Protein AF-0000000080569299 (afdb_homodimer)

Solvent-accessible surface area (backbone atoms only — not comparable to full-atom values): 12654 Å² total; per-residue (Å²): 134,66,71,67,46,55,56,34,51,54,50,48,47,40,38,49,41,47,32,29,5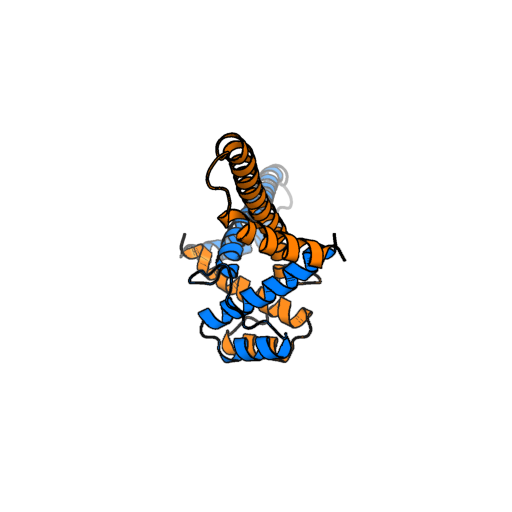2,66,66,68,34,60,66,25,28,51,36,36,33,64,73,65,64,39,66,84,65,81,69,89,65,80,45,88,73,20,48,54,50,57,54,48,41,55,52,46,53,52,51,51,52,52,50,46,48,48,42,44,45,49,49,47,46,49,51,51,51,48,58,57,45,59,70,69,59,74,79,92,67,75,76,63,61,62,66,56,50,59,56,50,56,56,54,56,60,65,73,102,128,67,71,65,46,56,59,36,53,54,51,47,47,40,37,50,41,49,33,29,50,66,67,66,34,58,66,24,30,52,35,35,33,64,73,65,63,40,68,84,67,81,69,90,65,81,46,89,72,19,48,54,50,58,54,49,39,55,51,45,53,52,52,52,51,53,49,46,48,47,43,45,45,49,49,46,47,50,50,51,52,49,58,57,46,59,71,69,63,74,79,92,71,75,76,64,62,62,68,55,50,59,56,51,56,57,54,57,61,64,71,104

Nearest PDB structures (foldseek):
  6s9r-assembly1_B-2  TM=8.472E-01  e=1.744E-03  Drosophila melanogaster
  1uuj-assembly2_D  TM=6.397E-01  e=1.916E-01  Mus musculus
  6s9r-assembly1_B-2  TM=8.478E-01  e=1.586E-03  Drosophila melanogaster
  8hib-assembly1_B-2  TM=8.772E-01  e=4.580E-03  Homo sapiens
  6s9r-assembly1_A-2  TM=8.585E-01  e=4.915E-03  Drosophila melanogaster

pLDDT: mean 73.76, std 23.88, range [31.02, 98.81]

Secondary structure (DSSP, 8-state):
--HHHHHHHHHHHHHHHHHHHHTT-HHHHHHHHHHHT---SPPSS--TT-HHHHHHHHHHHHHHHHHHHHHHHHHHHHHHHHHHHHHH--SS-GGGHHHHHHHHHHHHHHT-/--HHHHHHHHHHHHHHHHHHHHTT-HHHHHHHHHHHT---SPPSS--TT-HHHHHHHHHHHHHHHHHHHHHHHHHHHHHHHHHHHHHH--S--GGGHHHHHHHHHHHHHHH-

Sequence (224 aa):
MSQTNWEADKMLDVYIHDYLVKRDLKASAQAFQAEGKVSSDPVAIDAPGGFLFEWWSVFWDIFIARTNEKHSEVAASYIEALIVHDEGASAGKESSEFHARQYRDRLAVSRRMSQTNWEADKMLDVYIHDYLVKRDLKASAQAFQAEGKVSSDPVAIDAPGGFLFEWWSVFWDIFIARTNEKHSEVAASYIEALIVHDEGASAGKESSEFHARQYRDRLAVSRR

Foldseek 3Di:
DPPVVVVVVLLVLQQVLVLCVLVVVVVVSVVSCVVVVHDPDDRPDDDNNTPVVVVVVVVVVVVVVVVVVVVCVVVVVVVVVVVVVVVPPPPPPPPPVVVVVVVVVVVVVVVD/DPPVVVVVVLLVLQQVLVLCVLVVVVVVSVVSCVVVVHDPDDDPDDDNNTPVVVVVVVVVVVVVVVVVVVVCVVVVVVVVVVVVVVVPPPDPPPPPVVVVVVVVVVVVVVVD

InterPro domains:
  IPR006594 LIS1 homology motif [PF08513] (10-36)
  IPR006594 LIS1 homology motif [PS50896] (8-40)
  IPR006594 LIS1 homology motif [SM00667] (8-40)

Organism: Ricinus communis (NCBI:txid3988)

Structure (mmCIF, N/CA/C/O backbone):
data_AF-0000000080569299-model_v1
#
loop_
_entity.id
_entity.type
_entity.pdbx_description
1 polymer 'Uncharacterized protein'
#
loop_
_atom_site.group_PDB
_atom_site.id
_atom_site.type_symbol
_atom_site.label_atom_id
_atom_site.label_alt_id
_atom_site.label_comp_id
_atom_site.label_asym_id
_atom_site.label_entity_id
_atom_site.label_seq_id
_atom_site.pdbx_PDB_ins_code
_atom_site.Cartn_x
_atom_site.Cartn_y
_atom_site.Cartn_z
_atom_site.occupancy
_atom_site.B_iso_or_equiv
_atom_site.auth_seq_id
_atom_site.auth_comp_id
_atom_site.auth_asym_id
_atom_site.auth_atom_id
_atom_site.pdbx_PDB_model_num
ATOM 1 N N . MET A 1 1 ? 19.453 7.887 3.137 1 34.91 1 MET A N 1
ATOM 2 C CA . MET A 1 1 ? 18.203 7.613 2.416 1 34.91 1 MET A CA 1
ATOM 3 C C . MET A 1 1 ? 17.766 6.168 2.621 1 34.91 1 MET A C 1
ATOM 5 O O . MET A 1 1 ? 16.594 5.84 2.42 1 34.91 1 MET A O 1
ATOM 9 N N . SER A 1 2 ? 18.797 5.121 2.354 1 47.31 2 SER A N 1
ATOM 10 C CA . SER A 1 2 ? 18.875 3.82 1.701 1 47.31 2 SER A CA 1
ATOM 11 C C . SER A 1 2 ? 18.359 2.709 2.605 1 47.31 2 SER A C 1
ATOM 13 O O . SER A 1 2 ? 17.75 1.753 2.131 1 47.31 2 SER A O 1
ATOM 15 N N . GLN A 1 3 ? 18.797 2.82 3.854 1 54.88 3 GLN A N 1
ATOM 16 C CA . GLN A 1 3 ? 18.672 1.65 4.715 1 54.88 3 GLN A CA 1
ATOM 17 C C . GLN A 1 3 ? 17.203 1.366 5.027 1 54.88 3 GLN A C 1
ATOM 19 O O . GLN A 1 3 ? 16.766 0.213 5.004 1 54.88 3 GLN A O 1
ATOM 24 N N . THR A 1 4 ? 16.484 2.441 5.238 1 63.41 4 THR A N 1
ATOM 25 C CA . THR A 1 4 ? 15.094 2.346 5.668 1 63.41 4 THR A CA 1
ATOM 26 C C . THR A 1 4 ? 14.219 1.809 4.539 1 63.41 4 THR A C 1
ATOM 28 O O . THR A 1 4 ? 13.234 1.106 4.789 1 63.41 4 THR A O 1
ATOM 31 N N . ASN A 1 5 ? 14.891 1.737 3.41 1 78.81 5 ASN A N 1
ATOM 32 C CA . ASN A 1 5 ? 14.039 1.374 2.281 1 78.81 5 ASN A CA 1
ATOM 33 C C . ASN A 1 5 ? 13.992 -0.138 2.082 1 78.81 5 ASN A C 1
ATOM 35 O O . ASN A 1 5 ? 12.977 -0.674 1.632 1 78.81 5 ASN A O 1
ATOM 39 N N . TRP A 1 6 ? 15.078 -0.796 2.592 1 86.38 6 TRP A N 1
ATOM 40 C CA . TRP A 1 6 ? 15.078 -2.242 2.402 1 86.38 6 TRP A CA 1
ATOM 41 C C . TRP A 1 6 ? 14.109 -2.916 3.373 1 86.38 6 TRP A C 1
ATOM 43 O O . TRP A 1 6 ? 13.445 -3.893 3.02 1 86.38 6 TRP A O 1
ATOM 53 N N . GLU A 1 7 ? 14.086 -2.461 4.547 1 89.19 7 GLU A N 1
ATOM 54 C CA . GLU A 1 7 ? 13.125 -2.998 5.512 1 89.19 7 GLU A CA 1
ATOM 55 C C . GLU A 1 7 ? 11.695 -2.697 5.094 1 89.19 7 GLU A C 1
ATOM 57 O O . GLU A 1 7 ? 10.805 -3.537 5.262 1 89.19 7 GLU A O 1
ATOM 62 N N . ALA A 1 8 ? 11.578 -1.609 4.551 1 92.06 8 ALA A N 1
ATOM 63 C CA . ALA A 1 8 ? 10.258 -1.211 4.055 1 92.06 8 ALA A CA 1
ATOM 64 C C . ALA A 1 8 ? 9.789 -2.137 2.936 1 92.06 8 ALA A C 1
ATOM 66 O O . ALA A 1 8 ? 8.625 -2.529 2.896 1 92.06 8 ALA A O 1
ATOM 67 N N . ASP A 1 9 ? 10.68 -2.494 2.049 1 93.81 9 ASP A N 1
ATOM 68 C CA . ASP A 1 9 ? 10.375 -3.393 0.938 1 93.81 9 ASP A CA 1
ATOM 69 C C . ASP A 1 9 ? 9.945 -4.766 1.445 1 93.81 9 ASP A C 1
ATOM 71 O O . ASP A 1 9 ? 8.945 -5.32 0.977 1 93.81 9 ASP A O 1
ATOM 75 N N . LYS A 1 10 ? 10.648 -5.25 2.422 1 93.88 10 LYS A N 1
ATOM 76 C CA . LYS A 1 10 ? 10.336 -6.551 3.004 1 93.88 10 LYS A CA 1
ATOM 77 C C . LYS A 1 10 ? 8.977 -6.527 3.703 1 93.88 10 LYS A C 1
ATOM 79 O O . LYS A 1 10 ? 8.172 -7.449 3.545 1 93.88 10 LYS A O 1
ATOM 84 N N . MET A 1 11 ? 8.812 -5.527 4.43 1 94.56 11 MET A N 1
ATOM 85 C CA . MET A 1 11 ? 7.555 -5.434 5.172 1 94.56 11 MET A CA 1
ATOM 86 C C . MET A 1 11 ? 6.383 -5.195 4.23 1 94.56 11 MET A C 1
ATOM 88 O O . MET A 1 11 ? 5.273 -5.672 4.48 1 94.56 11 MET A O 1
ATOM 92 N N . LEU A 1 12 ? 6.621 -4.457 3.15 1 96.25 12 LEU A N 1
ATOM 93 C CA . LEU A 1 12 ? 5.562 -4.297 2.158 1 96.25 12 LEU A CA 1
ATOM 94 C C . LEU A 1 12 ? 5.152 -5.648 1.58 1 96.25 12 LEU A C 1
ATOM 96 O O . LEU A 1 12 ? 3.963 -5.941 1.459 1 96.25 12 LEU A O 1
ATOM 100 N N . ASP A 1 13 ? 6.145 -6.453 1.297 1 97.69 13 ASP A N 1
ATOM 101 C CA . ASP A 1 13 ? 5.859 -7.781 0.753 1 97.69 13 ASP A CA 1
ATOM 102 C C . ASP A 1 13 ? 5.004 -8.594 1.718 1 97.69 13 ASP A C 1
ATOM 104 O O . ASP A 1 13 ? 4.051 -9.258 1.303 1 97.69 13 ASP A O 1
ATOM 108 N N . VAL A 1 14 ? 5.363 -8.555 2.943 1 97.12 14 VAL A N 1
ATOM 109 C CA . VAL A 1 14 ? 4.66 -9.312 3.969 1 97.12 14 VAL A CA 1
ATOM 110 C C . VAL A 1 14 ? 3.211 -8.844 4.062 1 97.12 14 VAL A C 1
ATOM 112 O O . VAL A 1 14 ? 2.289 -9.656 4.141 1 97.12 14 VAL A O 1
ATOM 115 N N . TYR A 1 15 ? 2.994 -7.586 3.992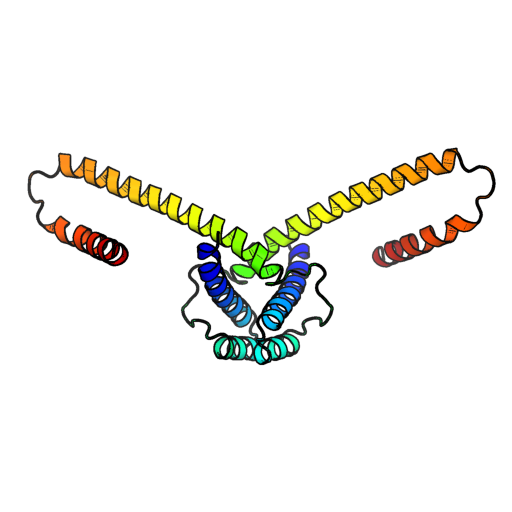 1 97.31 15 TYR A N 1
ATOM 116 C CA . TYR A 1 15 ? 1.647 -7.051 4.148 1 97.31 15 TYR A CA 1
ATOM 117 C C . TYR A 1 15 ? 0.854 -7.188 2.854 1 97.31 15 TYR A C 1
ATOM 119 O O . TYR A 1 15 ? -0.373 -7.305 2.879 1 97.31 15 TYR A O 1
ATOM 127 N N . ILE A 1 16 ? 1.497 -7.191 1.671 1 98.06 16 ILE A N 1
ATOM 128 C CA . ILE A 1 16 ? 0.809 -7.535 0.43 1 98.06 16 ILE A CA 1
ATOM 129 C C . ILE A 1 16 ? 0.321 -8.977 0.492 1 98.06 16 ILE A C 1
ATOM 131 O O . ILE A 1 16 ? -0.828 -9.266 0.148 1 98.06 16 ILE A O 1
ATOM 135 N N . HIS A 1 17 ? 1.223 -9.836 0.929 1 98.31 17 HIS A N 1
ATOM 136 C CA . HIS A 1 17 ? 0.825 -11.234 1.064 1 98.31 17 HIS A CA 1
ATOM 137 C C . HIS A 1 17 ? -0.38 -11.375 1.988 1 98.31 17 HIS A C 1
ATOM 139 O O . HIS A 1 17 ? -1.331 -12.094 1.668 1 98.31 17 HIS A O 1
ATOM 145 N N . ASP A 1 18 ? -0.354 -10.773 3.104 1 97.94 18 ASP A N 1
ATOM 146 C CA . ASP A 1 18 ? -1.475 -10.773 4.039 1 97.94 18 ASP A CA 1
ATOM 147 C C . ASP A 1 18 ? -2.75 -10.273 3.367 1 97.94 18 ASP A C 1
ATOM 149 O O . ASP A 1 18 ? -3.832 -10.82 3.586 1 97.94 18 ASP A O 1
ATOM 153 N N . TYR A 1 19 ? -2.65 -9.188 2.6 1 97.5 19 TYR A N 1
ATOM 154 C CA . TYR A 1 19 ? -3.75 -8.594 1.841 1 97.5 19 TYR A CA 1
ATOM 155 C C . TYR A 1 19 ? -4.352 -9.609 0.876 1 97.5 19 TYR A C 1
ATOM 157 O O . TYR A 1 19 ? -5.574 -9.742 0.782 1 97.5 19 TYR A O 1
ATOM 165 N N . LEU A 1 20 ? -3.537 -10.352 0.223 1 97.94 20 LEU A N 1
ATOM 166 C CA . LEU A 1 20 ? -3.986 -11.367 -0.721 1 97.94 20 LEU A CA 1
ATOM 167 C C . LEU A 1 20 ? -4.703 -12.5 0.003 1 97.94 20 LEU A C 1
ATOM 169 O O . LEU A 1 20 ? -5.766 -12.945 -0.429 1 97.94 20 LEU A O 1
ATOM 173 N N . VAL A 1 21 ? -4.105 -12.938 1.068 1 97.5 21 VAL A N 1
ATOM 174 C CA . VAL A 1 21 ? -4.668 -14.039 1.846 1 97.5 21 VAL A CA 1
ATOM 175 C C . VAL A 1 21 ? -6.039 -13.641 2.389 1 97.5 21 VAL A C 1
ATOM 177 O O . VAL A 1 21 ? -6.992 -14.414 2.307 1 97.5 21 VAL A O 1
ATOM 180 N N . LYS A 1 22 ? -6.102 -12.484 2.877 1 97 22 LYS A N 1
ATOM 181 C CA . LYS A 1 22 ? -7.344 -12.023 3.496 1 97 22 LYS A CA 1
ATOM 182 C C . LYS A 1 22 ? -8.438 -11.828 2.453 1 97 22 LYS A C 1
ATOM 184 O O . LYS A 1 22 ? -9.625 -11.898 2.775 1 97 22 LYS A O 1
ATOM 189 N N . ARG A 1 23 ? -8.141 -11.641 1.262 1 96.75 23 ARG A N 1
ATOM 190 C CA . ARG A 1 23 ? -9.094 -11.508 0.166 1 96.75 23 ARG A CA 1
ATOM 191 C C . ARG A 1 23 ? -9.352 -12.859 -0.504 1 96.75 23 ARG A C 1
ATOM 193 O O . ARG A 1 23 ? -10.055 -12.93 -1.512 1 96.75 23 ARG A O 1
ATOM 200 N N . ASP A 1 24 ? -8.812 -13.844 0.016 1 97.69 24 ASP A N 1
ATOM 201 C CA . ASP A 1 24 ? -9 -15.219 -0.439 1 97.69 24 ASP A CA 1
ATOM 202 C C . ASP A 1 24 ? -8.469 -15.398 -1.859 1 97.69 24 ASP A C 1
ATOM 204 O O . ASP A 1 24 ? -9.062 -16.141 -2.658 1 97.69 24 ASP A O 1
ATOM 208 N N . LEU A 1 25 ? -7.461 -14.664 -2.221 1 97.94 25 LEU A N 1
ATOM 209 C CA . LEU A 1 25 ? -6.75 -14.852 -3.48 1 97.94 25 LEU A CA 1
ATOM 210 C C . LEU A 1 25 ? -5.613 -15.852 -3.318 1 97.94 25 LEU A C 1
ATOM 212 O O . LEU A 1 25 ? -4.441 -15.477 -3.354 1 97.94 25 LEU A O 1
ATOM 216 N N . LYS A 1 26 ? -5.957 -17.078 -3.283 1 98.06 26 LYS A N 1
ATOM 217 C CA . LYS A 1 26 ? -5.062 -18.156 -2.855 1 98.06 26 LYS A CA 1
ATOM 218 C C . LYS A 1 26 ? -3.939 -18.375 -3.863 1 98.06 26 LYS A C 1
ATOM 220 O O . LYS A 1 26 ? -2.773 -18.5 -3.482 1 98.06 26 LYS A O 1
ATOM 225 N N . ALA A 1 27 ? -4.234 -18.391 -5.109 1 98.5 27 ALA A N 1
ATOM 226 C CA . ALA A 1 27 ? -3.221 -18.609 -6.137 1 98.5 27 ALA A CA 1
ATOM 227 C C . ALA A 1 27 ? -2.225 -17.453 -6.184 1 98.5 27 ALA A C 1
ATOM 229 O O . ALA A 1 27 ? -1.019 -17.672 -6.328 1 98.5 27 ALA A O 1
ATOM 230 N N . SER A 1 28 ? -2.74 -16.297 -6.09 1 98.81 28 SER A N 1
ATOM 231 C CA . SER A 1 28 ? -1.896 -15.109 -6.07 1 98.81 28 SER A CA 1
ATOM 232 C C . SER A 1 28 ? -0.963 -15.117 -4.863 1 98.81 28 SER A C 1
ATOM 234 O O . SER A 1 28 ? 0.228 -14.82 -4.992 1 98.81 28 SER A O 1
ATOM 236 N N . ALA A 1 29 ? -1.526 -15.422 -3.678 1 98.5 29 ALA A N 1
ATOM 237 C CA . ALA A 1 29 ? -0.74 -15.445 -2.447 1 98.5 29 ALA A CA 1
ATOM 238 C C . ALA A 1 29 ? 0.384 -16.469 -2.535 1 98.5 29 ALA A C 1
ATOM 240 O O . ALA A 1 29 ? 1.518 -16.203 -2.135 1 98.5 29 ALA A O 1
ATOM 241 N N . GLN A 1 30 ? 0.05 -17.578 -3.074 1 98.38 30 GLN A N 1
ATOM 242 C CA . GLN A 1 30 ? 1.027 -18.656 -3.182 1 98.38 30 GLN A CA 1
ATOM 243 C C . GLN A 1 30 ? 2.133 -18.297 -4.172 1 98.38 30 GLN A C 1
ATOM 245 O O . GLN A 1 30 ? 3.316 -18.516 -3.889 1 98.38 30 GLN A O 1
ATOM 250 N N . ALA A 1 31 ? 1.758 -17.797 -5.305 1 98.69 31 ALA A N 1
ATOM 251 C CA . ALA A 1 31 ? 2.75 -17.391 -6.301 1 98.69 31 ALA A CA 1
ATOM 252 C C . ALA A 1 31 ? 3.68 -16.328 -5.746 1 98.69 31 ALA A C 1
ATOM 254 O O . ALA A 1 31 ? 4.895 -16.375 -5.949 1 98.69 31 ALA A O 1
ATOM 255 N N . PHE A 1 32 ? 3.09 -15.391 -5.059 1 98.62 32 PHE A N 1
ATOM 256 C CA . PHE A 1 32 ? 3.855 -14.273 -4.512 1 98.62 32 PHE A CA 1
ATOM 257 C C . PHE A 1 32 ? 4.809 -14.75 -3.426 1 98.62 32 PHE A C 1
ATOM 259 O O . PHE A 1 32 ? 5.945 -14.289 -3.338 1 98.62 32 PHE A O 1
ATOM 266 N N . GLN A 1 33 ? 4.316 -15.594 -2.596 1 98 33 GLN A N 1
ATOM 267 C CA . GLN A 1 33 ? 5.164 -16.156 -1.549 1 98 33 GLN A CA 1
ATOM 268 C C . GLN A 1 33 ? 6.363 -16.891 -2.143 1 98 33 GLN A C 1
ATOM 270 O O . GLN A 1 33 ? 7.488 -16.734 -1.666 1 98 33 GLN A O 1
ATOM 275 N N . ALA A 1 34 ? 6.113 -17.641 -3.115 1 97.94 34 ALA A N 1
ATOM 276 C CA . ALA A 1 34 ? 7.141 -18.453 -3.74 1 97.94 34 ALA A CA 1
ATOM 277 C C . ALA A 1 34 ? 8.141 -17.609 -4.516 1 97.94 34 ALA A C 1
ATOM 279 O O . ALA A 1 34 ? 9.352 -17.75 -4.344 1 97.94 34 ALA A O 1
ATOM 280 N N . GLU A 1 35 ? 7.676 -16.703 -5.301 1 97.94 35 GLU A N 1
ATOM 281 C CA . GLU A 1 35 ? 8.523 -15.906 -6.176 1 97.94 35 GLU A CA 1
ATOM 282 C C . GLU A 1 35 ? 9.258 -14.82 -5.391 1 97.94 35 GLU A C 1
ATOM 284 O O . GLU A 1 35 ? 10.406 -14.5 -5.688 1 97.94 35 GLU A O 1
ATOM 289 N N . GLY A 1 36 ? 8.57 -14.258 -4.484 1 97.19 36 GLY A N 1
ATOM 290 C CA . GLY A 1 36 ? 9.109 -13.156 -3.713 1 97.19 36 GLY A CA 1
ATOM 291 C C . GLY A 1 36 ? 9.867 -13.602 -2.475 1 97.19 36 GLY A C 1
ATOM 292 O O . GLY A 1 36 ? 10.477 -12.789 -1.782 1 97.19 36 GLY A O 1
ATOM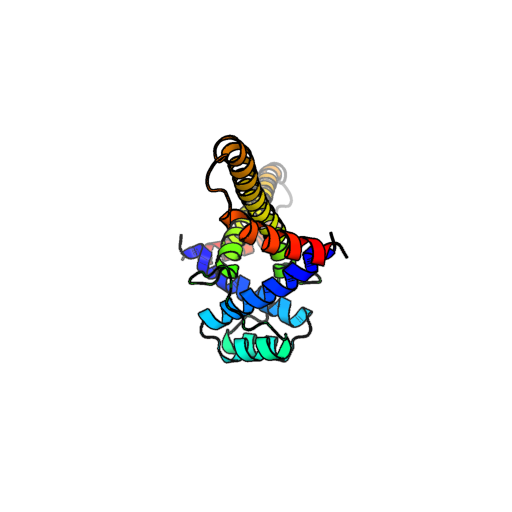 293 N N . LYS A 1 37 ? 9.773 -14.859 -2.193 1 97 37 LYS A N 1
ATOM 294 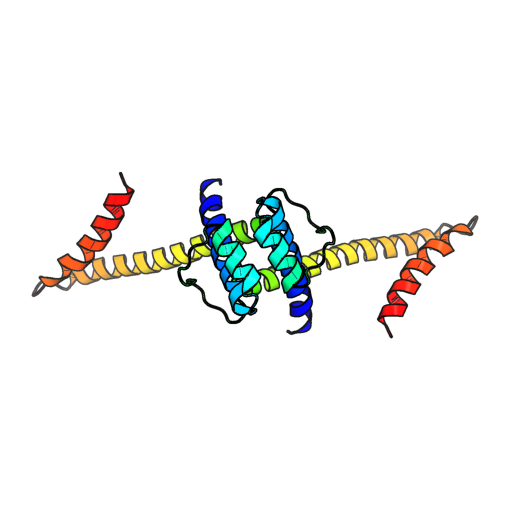C CA . LYS A 1 37 ? 10.352 -15.398 -0.969 1 97 37 LYS A CA 1
ATOM 295 C C . LYS A 1 37 ? 9.852 -14.648 0.26 1 97 37 LYS A C 1
ATOM 297 O O . LYS A 1 37 ? 10.641 -14.242 1.113 1 97 37 LYS A O 1
ATOM 302 N N . VAL A 1 38 ? 8.586 -14.43 0.226 1 97.56 38 VAL A N 1
ATOM 303 C CA . VAL A 1 38 ? 7.961 -13.641 1.277 1 97.56 38 VAL A CA 1
ATOM 304 C C . VAL A 1 38 ? 7.859 -14.469 2.559 1 97.56 38 VAL A C 1
ATOM 306 O O . VAL A 1 38 ? 7.469 -15.633 2.52 1 97.56 38 VAL A O 1
ATOM 309 N N . SER A 1 39 ? 8.234 -13.82 3.596 1 93.06 39 SER A N 1
ATOM 310 C CA . SER A 1 39 ? 8.172 -14.508 4.883 1 93.06 39 SER A CA 1
ATOM 311 C C . SER A 1 39 ? 6.754 -14.969 5.191 1 93.06 39 SER A C 1
ATOM 313 O O . SER A 1 39 ? 5.785 -14.258 4.906 1 93.06 39 SER A O 1
ATOM 315 N N . SER A 1 40 ? 6.656 -16.094 5.75 1 87.25 40 SER A N 1
ATOM 316 C CA . SER A 1 40 ? 5.371 -16.672 6.141 1 87.25 40 SER A CA 1
ATOM 317 C C . SER A 1 40 ? 5.004 -16.281 7.57 1 87.25 40 SER A C 1
ATOM 319 O O . SER A 1 40 ? 3.986 -16.734 8.094 1 87.25 40 SER A O 1
ATOM 321 N N . ASP A 1 41 ? 5.789 -15.523 8.109 1 85.62 41 ASP A N 1
ATOM 322 C CA . ASP A 1 41 ? 5.508 -15.102 9.477 1 85.62 41 ASP A CA 1
ATOM 323 C C . ASP A 1 41 ? 4.242 -14.25 9.539 1 85.62 41 ASP A C 1
ATOM 325 O O . ASP A 1 41 ? 3.949 -13.492 8.609 1 85.62 41 ASP A O 1
ATOM 329 N N . PRO A 1 42 ? 3.592 -14.414 10.727 1 89.62 42 PRO A N 1
ATOM 330 C CA . PRO A 1 42 ? 2.393 -13.586 10.875 1 89.62 42 PRO A CA 1
ATOM 331 C C . PRO A 1 42 ? 2.711 -12.086 10.914 1 89.62 42 PRO A C 1
ATOM 333 O O . PRO A 1 42 ? 3.77 -11.695 11.406 1 89.62 42 PRO A O 1
ATOM 336 N N . VAL A 1 43 ? 1.77 -11.328 10.352 1 92.25 43 VAL A N 1
ATOM 337 C CA . VAL A 1 43 ? 1.94 -9.875 10.375 1 92.25 43 VAL A CA 1
ATOM 338 C C . VAL A 1 43 ? 1.818 -9.359 11.805 1 92.25 43 VAL A C 1
ATOM 340 O O . VAL A 1 43 ? 1.039 -9.898 12.602 1 92.25 43 VAL A O 1
ATOM 343 N N . ALA A 1 44 ? 2.568 -8.336 12.102 1 88.25 44 ALA A N 1
ATOM 344 C CA . ALA A 1 44 ? 2.559 -7.746 13.438 1 88.25 44 ALA A CA 1
ATOM 345 C C . ALA A 1 44 ? 1.291 -6.93 13.672 1 88.25 44 ALA A C 1
ATOM 347 O O . ALA A 1 44 ? 0.793 -6.848 14.797 1 88.25 44 ALA A O 1
ATOM 348 N N . ILE A 1 45 ? 0.906 -6.348 12.719 1 88.19 45 ILE A N 1
ATOM 349 C CA . ILE A 1 45 ? -0.331 -5.574 12.766 1 88.19 45 ILE A CA 1
ATOM 350 C C . ILE A 1 45 ? -1.394 -6.246 11.898 1 88.19 45 ILE A C 1
ATOM 352 O O . ILE A 1 45 ? -1.318 -6.211 10.672 1 88.19 45 ILE A O 1
ATOM 356 N N . ASP A 1 46 ? -2.258 -6.809 12.68 1 91.38 46 ASP A N 1
ATOM 357 C CA . ASP A 1 46 ? -3.303 -7.574 12.016 1 91.38 46 ASP A CA 1
ATOM 358 C C . ASP A 1 46 ? -4.621 -6.805 11.984 1 91.38 46 ASP A C 1
ATOM 360 O O . ASP A 1 46 ? -5.207 -6.531 13.039 1 91.38 46 ASP A O 1
ATOM 364 N N . ALA A 1 47 ? -5.094 -6.469 10.758 1 90.5 47 ALA A N 1
ATOM 365 C CA . ALA A 1 47 ? -6.367 -5.785 10.539 1 90.5 47 ALA A CA 1
ATOM 366 C C . ALA A 1 47 ? -7.266 -6.578 9.594 1 90.5 47 ALA A C 1
ATOM 368 O O . ALA A 1 47 ? -6.777 -7.324 8.742 1 90.5 47 ALA A O 1
ATOM 369 N N . PRO A 1 48 ? -8.555 -6.492 9.688 1 92.19 48 PRO A N 1
ATOM 370 C CA . PRO A 1 48 ? -9.508 -7.312 8.93 1 92.19 48 PRO A CA 1
ATOM 371 C C . PRO A 1 48 ? -9.273 -7.23 7.422 1 92.19 48 PRO A C 1
ATOM 373 O O . PRO A 1 48 ? -9.297 -8.258 6.734 1 92.19 48 PRO A O 1
ATOM 376 N N . GLY A 1 49 ? -9.07 -6.109 6.852 1 92.69 49 GLY A N 1
ATOM 377 C CA . GLY A 1 49 ? -8.828 -5.949 5.426 1 92.69 49 GLY A CA 1
ATOM 378 C C . GLY A 1 49 ? -7.352 -5.902 5.078 1 92.69 49 GLY A C 1
ATOM 379 O O . GLY A 1 49 ? -6.992 -5.746 3.908 1 92.69 49 GLY A O 1
ATOM 380 N N . GLY A 1 50 ? -6.578 -6.074 6.176 1 95.62 50 GLY A N 1
ATOM 381 C CA . GLY A 1 50 ? -5.148 -5.926 5.969 1 95.62 50 GLY A CA 1
ATOM 382 C C . GLY A 1 50 ? -4.645 -4.527 6.266 1 95.62 50 GLY A C 1
ATOM 383 O O . GLY A 1 50 ? -5.27 -3.539 5.871 1 95.62 50 GLY A O 1
ATOM 384 N N . PHE A 1 51 ? -3.609 -4.441 6.996 1 95.31 51 PHE A N 1
ATOM 385 C CA . PHE A 1 51 ? -3.049 -3.166 7.434 1 95.31 51 PHE A CA 1
ATOM 386 C C . PHE A 1 51 ? -2.646 -2.312 6.234 1 95.31 51 PHE A C 1
ATOM 388 O O . PHE A 1 51 ? -2.836 -1.095 6.242 1 95.31 51 PHE A O 1
ATOM 395 N N . LEU A 1 52 ? -2.117 -2.957 5.242 1 96.19 52 LEU A N 1
ATOM 396 C CA . LEU A 1 52 ? -1.756 -2.238 4.027 1 96.19 52 LEU A CA 1
ATOM 397 C C . LEU A 1 52 ? -2.963 -1.506 3.449 1 96.19 52 LEU A C 1
ATOM 399 O O . LEU A 1 52 ? -2.861 -0.336 3.07 1 96.19 52 LEU A O 1
ATOM 403 N N . PHE A 1 53 ? -4.117 -2.18 3.363 1 95.81 53 PHE A N 1
ATOM 404 C CA . PHE A 1 53 ? -5.324 -1.58 2.805 1 95.81 53 PHE A CA 1
ATOM 405 C C . PHE A 1 53 ? -5.785 -0.401 3.652 1 95.81 53 PHE A C 1
ATOM 407 O O . PHE A 1 53 ? -6.215 0.625 3.119 1 95.81 53 PHE A O 1
ATOM 414 N N . GLU A 1 54 ? -5.711 -0.566 4.887 1 91.12 54 GLU A N 1
ATOM 415 C CA . GLU A 1 54 ? -6.184 0.481 5.785 1 91.12 54 GLU A CA 1
ATOM 416 C C . GLU A 1 54 ? -5.367 1.762 5.617 1 91.12 54 GLU A C 1
ATOM 418 O O . GLU A 1 54 ? -5.93 2.857 5.562 1 91.12 54 GLU A O 1
ATOM 423 N N . TRP A 1 55 ? -4.117 1.618 5.586 1 91.69 55 TRP A N 1
ATOM 424 C CA . TRP A 1 55 ? -3.258 2.781 5.395 1 91.69 55 TRP A CA 1
ATOM 425 C C . TRP A 1 55 ? -3.449 3.379 4.004 1 91.69 55 TRP A C 1
ATOM 427 O O . TRP A 1 55 ? -3.504 4.602 3.85 1 91.69 55 TRP A O 1
ATOM 437 N N . TRP A 1 56 ? -3.453 2.512 2.953 1 94.31 56 TRP A N 1
ATOM 438 C CA . TRP A 1 56 ? -3.639 2.92 1.564 1 94.31 56 TRP A CA 1
ATOM 439 C C . TRP A 1 56 ? -4.93 3.717 1.4 1 94.31 56 TRP A C 1
ATOM 441 O O . TRP A 1 56 ? -4.957 4.727 0.692 1 94.31 56 TRP A O 1
ATOM 451 N N . SER A 1 57 ? -6.004 3.303 2.055 1 92.81 57 SER A N 1
ATOM 452 C CA . SER A 1 57 ? -7.305 3.947 1.901 1 92.81 57 SER A CA 1
ATOM 453 C C . SER A 1 57 ? -7.281 5.371 2.443 1 92.81 57 SER A C 1
ATOM 455 O O . SER A 1 57 ? -7.879 6.273 1.855 1 92.81 57 SER A O 1
ATOM 457 N N . VAL A 1 58 ? -6.594 5.539 3.559 1 89.19 58 VAL A N 1
ATOM 458 C CA . VAL A 1 58 ? -6.453 6.871 4.145 1 89.19 58 VAL A CA 1
ATOM 459 C C . VAL A 1 58 ? -5.648 7.766 3.203 1 89.19 58 VAL A C 1
ATOM 461 O O . VAL A 1 58 ? -6.062 8.891 2.9 1 89.19 58 VAL A O 1
ATOM 464 N N . PHE A 1 59 ? -4.473 7.211 2.752 1 89.5 59 PHE A N 1
ATOM 465 C CA . PHE A 1 59 ? -3.652 7.93 1.785 1 89.5 59 PHE A CA 1
ATOM 466 C C . PHE A 1 59 ? -4.461 8.281 0.542 1 89.5 59 PHE A C 1
ATOM 468 O O . PHE A 1 59 ? -4.375 9.398 0.037 1 89.5 59 PHE A O 1
ATOM 475 N N . TRP A 1 60 ? -5.141 7.363 -0.038 1 91.19 60 TRP A N 1
ATOM 476 C CA . TRP A 1 60 ? -5.848 7.543 -1.301 1 91.19 60 TRP A CA 1
ATOM 477 C C . TRP A 1 60 ? -6.91 8.633 -1.181 1 91.19 60 TRP A C 1
ATOM 479 O O . TRP A 1 60 ? -7.078 9.445 -2.094 1 91.19 60 TRP A O 1
ATOM 489 N N . ASP A 1 61 ? -7.648 8.656 -0.055 1 88.88 61 ASP A N 1
ATOM 490 C CA . ASP A 1 61 ? -8.648 9.695 0.189 1 88.88 61 ASP A CA 1
ATOM 491 C C . ASP A 1 61 ? -8.016 11.086 0.167 1 88.88 61 ASP A C 1
ATOM 493 O O . ASP A 1 61 ? -8.562 12.016 -0.427 1 88.88 61 ASP A O 1
ATOM 497 N N . ILE A 1 62 ? -6.91 11.164 0.852 1 85.88 62 ILE A N 1
ATOM 498 C CA . ILE A 1 62 ? -6.203 12.438 0.901 1 85.88 62 ILE A CA 1
ATOM 499 C C . ILE A 1 62 ? -5.688 12.797 -0.491 1 85.88 62 ILE A C 1
ATOM 501 O O . ILE A 1 62 ? -5.805 13.945 -0.929 1 85.88 62 ILE A O 1
ATOM 505 N N . PHE A 1 63 ? -5.168 11.891 -1.17 1 86.75 63 PHE A N 1
ATOM 506 C CA . PHE A 1 63 ? -4.613 12.078 -2.506 1 86.75 63 PHE A CA 1
ATOM 507 C C . PHE A 1 63 ? -5.684 12.578 -3.469 1 86.75 63 PHE A C 1
ATOM 509 O O . PHE A 1 63 ? -5.465 13.547 -4.199 1 86.75 63 PHE A O 1
ATOM 516 N N . ILE A 1 64 ? -6.918 11.953 -3.531 1 86.88 64 ILE A N 1
ATOM 517 C CA . ILE A 1 64 ? -8.008 12.336 -4.422 1 86.88 64 ILE A CA 1
ATOM 518 C C . ILE A 1 64 ? -8.531 13.719 -4.043 1 86.88 64 ILE A C 1
ATOM 520 O O . ILE A 1 64 ? -8.859 14.523 -4.914 1 86.88 64 ILE A O 1
ATOM 524 N N . ALA A 1 65 ? -8.695 13.984 -2.746 1 85.88 65 ALA A N 1
ATOM 525 C CA . ALA A 1 65 ? -9.164 15.289 -2.279 1 85.88 65 ALA A CA 1
ATOM 526 C C . ALA A 1 65 ? -8.234 16.406 -2.754 1 85.88 65 ALA A C 1
ATOM 528 O O . ALA A 1 65 ? -8.695 17.453 -3.213 1 85.88 65 ALA A O 1
ATOM 529 N N . ARG A 1 66 ? -6.926 16.156 -2.641 1 84.19 66 ARG A N 1
ATOM 530 C CA . ARG A 1 66 ? -5.941 17.156 -3.029 1 84.19 66 ARG A CA 1
ATOM 531 C C . ARG A 1 66 ? -5.934 17.359 -4.543 1 84.19 66 ARG A C 1
ATOM 533 O O . ARG A 1 66 ? -5.758 18.484 -5.02 1 84.19 66 ARG A O 1
ATOM 540 N N . THR A 1 67 ? -6.113 16.359 -5.262 1 82.94 67 THR A N 1
ATOM 541 C CA . THR A 1 67 ? -6.145 16.453 -6.719 1 82.94 67 THR A CA 1
ATOM 542 C C . THR A 1 67 ? -7.414 17.141 -7.195 1 82.94 67 THR A C 1
ATOM 544 O O . THR A 1 67 ? -7.379 17.922 -8.156 1 82.94 67 THR A O 1
ATOM 547 N N . ASN A 1 68 ? -8.445 16.844 -6.578 1 80.31 68 ASN A N 1
ATOM 548 C CA . ASN A 1 68 ? -9.719 17.484 -6.926 1 80.31 68 ASN A CA 1
ATOM 549 C C . ASN A 1 68 ? -9.742 18.953 -6.527 1 80.31 68 ASN A C 1
ATOM 551 O O . ASN A 1 68 ? -10.289 19.781 -7.246 1 80.31 68 ASN A O 1
ATOM 555 N N . GLU A 1 69 ? -9.203 19.172 -5.402 1 77.06 69 GLU A N 1
ATOM 556 C CA . GLU A 1 69 ? -9.117 20.578 -4.98 1 77.06 69 GLU A CA 1
ATOM 557 C C . GLU A 1 69 ? -8.266 21.391 -5.949 1 77.06 69 GLU A C 1
ATOM 559 O O . GLU A 1 69 ? -8.633 22.516 -6.309 1 77.06 69 GLU A O 1
ATOM 564 N N . LYS A 1 70 ? -7.215 20.75 -6.27 1 75 70 LYS A N 1
ATOM 565 C CA . LYS A 1 70 ? -6.367 21.391 -7.262 1 75 70 LYS A CA 1
ATOM 566 C C . LYS A 1 70 ?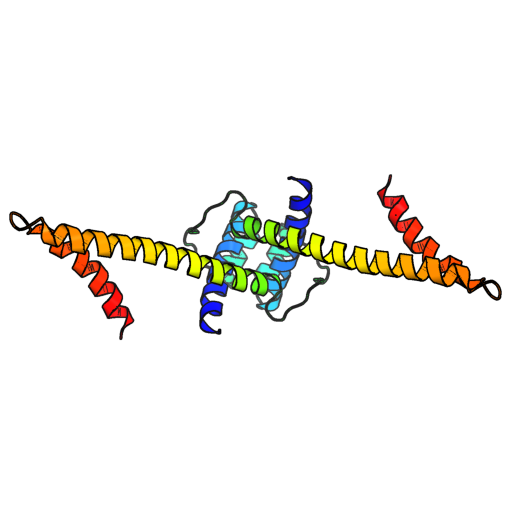 -7.094 21.547 -8.594 1 75 70 LYS A C 1
ATOM 568 O O . LYS A 1 70 ? -6.98 22.578 -9.258 1 75 70 LYS A O 1
ATOM 573 N N . HIS A 1 71 ? -7.742 20.438 -8.945 1 69 71 HIS A N 1
ATOM 574 C CA . HIS A 1 71 ? -8.547 20.531 -10.156 1 69 71 HIS A CA 1
ATOM 575 C C . HIS A 1 71 ? -9.648 21.578 -10 1 69 71 HIS A C 1
ATOM 577 O O . HIS A 1 71 ? -9.945 22.312 -10.945 1 69 71 HIS A O 1
ATOM 583 N N . SER A 1 72 ? -10.195 21.547 -8.852 1 66.69 72 SER A N 1
ATOM 584 C CA . SER A 1 72 ? -11.227 22.547 -8.578 1 66.69 72 SER A CA 1
ATOM 585 C C . SER A 1 72 ? -10.672 23.953 -8.68 1 66.69 72 SER A C 1
ATOM 587 O O . SER A 1 72 ? -11.32 24.859 -9.227 1 66.69 72 SER A O 1
ATOM 589 N N . GLU A 1 73 ? -9.516 23.969 -8.219 1 64.06 73 GLU A N 1
ATOM 590 C CA . GLU A 1 73 ? -8.883 25.281 -8.312 1 64.06 73 GLU A CA 1
ATOM 591 C C . GLU A 1 73 ? -8.562 25.641 -9.766 1 64.06 73 GLU A C 1
ATOM 593 O O . GLU A 1 73 ? -8.773 26.766 -10.195 1 64.06 73 GLU A O 1
ATOM 598 N N . VAL A 1 74 ? -8 24.641 -10.398 1 61.41 74 VAL A N 1
ATOM 599 C CA . VAL A 1 74 ? -7.711 24.828 -11.812 1 61.41 74 VAL A CA 1
ATOM 600 C C . VAL A 1 74 ? -9.008 25.047 -12.586 1 61.41 74 VAL A C 1
ATOM 602 O O . VAL A 1 74 ? -9.086 25.922 -13.445 1 61.41 74 VAL A O 1
ATOM 605 N N . ALA A 1 75 ? -9.977 24.141 -12.266 1 57.94 75 ALA A N 1
ATOM 606 C CA . ALA A 1 75 ? -11.305 24.312 -12.859 1 57.94 75 ALA A CA 1
ATOM 607 C C . ALA A 1 75 ? -11.898 25.656 -12.484 1 57.94 75 ALA A C 1
ATOM 609 O O . ALA A 1 75 ? -12.453 26.359 -13.336 1 57.94 75 ALA A O 1
ATOM 610 N N . ALA A 1 76 ? -11.68 25.938 -11.203 1 57.59 76 ALA A N 1
ATOM 611 C CA . ALA A 1 76 ? -12.188 27.219 -10.727 1 57.59 76 ALA A CA 1
ATOM 612 C C . ALA A 1 76 ? -11.477 28.375 -11.422 1 57.59 76 ALA A C 1
ATOM 614 O O . ALA A 1 76 ? -12.109 29.359 -11.812 1 57.59 76 ALA A O 1
ATOM 615 N N . SER A 1 77 ? -10.188 28.188 -11.594 1 60.31 77 SER A N 1
ATOM 616 C CA . SER A 1 77 ? -9.422 29.203 -12.297 1 60.31 77 SER A CA 1
ATOM 617 C C . SER A 1 77 ? -9.82 29.281 -13.766 1 60.31 77 SER A C 1
ATOM 619 O O . SER A 1 77 ? -9.867 30.375 -14.344 1 60.31 77 SER A O 1
ATOM 621 N N . TYR A 1 78 ? -10 28.156 -14.312 1 54.38 78 TYR A N 1
ATOM 622 C CA . TYR A 1 78 ? -10.461 28.062 -15.688 1 54.38 78 TYR A CA 1
ATOM 623 C C . TYR A 1 78 ? -11.828 28.719 -15.844 1 54.38 78 TYR A C 1
ATOM 625 O O . TYR A 1 78 ? -12.07 29.453 -16.797 1 54.38 78 TYR A O 1
ATOM 633 N N . ILE A 1 79 ? -12.703 28.469 -14.93 1 54.03 79 ILE A N 1
ATOM 634 C CA . ILE A 1 79 ? -14.031 29.078 -14.938 1 54.03 79 ILE A CA 1
ATOM 635 C C . ILE A 1 79 ? -13.891 30.594 -14.758 1 54.03 79 ILE A C 1
ATOM 637 O O . ILE A 1 79 ? -14.531 31.359 -15.469 1 54.03 79 ILE A O 1
ATOM 641 N N . GLU A 1 80 ? -13.055 31.031 -13.867 1 56.31 80 GLU A N 1
ATOM 642 C CA . GLU A 1 80 ? -12.797 32.469 -13.656 1 56.31 80 GLU A CA 1
ATOM 643 C C . GLU A 1 80 ? -12.219 33.094 -14.914 1 56.31 80 GLU A C 1
ATOM 645 O O . GLU A 1 80 ? -12.586 34.219 -15.266 1 56.31 80 GLU A O 1
ATOM 650 N N . ALA A 1 81 ? -11.352 32.5 -15.648 1 53.97 81 ALA A N 1
ATOM 651 C CA . ALA A 1 81 ? -10.758 32.969 -16.891 1 53.97 81 ALA A CA 1
ATOM 652 C C . ALA A 1 81 ? -11.812 33.062 -18 1 53.97 81 ALA A C 1
ATOM 654 O O . ALA A 1 81 ? -11.789 34 -18.797 1 53.97 81 ALA A O 1
ATOM 655 N N . LEU A 1 82 ? -12.766 32.219 -17.984 1 52.06 82 LEU A N 1
ATOM 656 C CA . LEU A 1 82 ? -13.867 32.188 -18.938 1 52.06 82 LEU A CA 1
ATOM 657 C C . LEU A 1 82 ? -14.828 33.344 -18.672 1 52.06 82 LEU A C 1
ATOM 659 O O . LEU A 1 82 ? -15.336 33.969 -19.625 1 52.06 82 LEU A O 1
ATOM 663 N N . ILE A 1 83 ? -15.031 33.625 -17.516 1 51.38 83 ILE A N 1
ATOM 664 C CA . ILE A 1 83 ? -15.922 34.719 -17.125 1 51.38 83 ILE A CA 1
ATOM 665 C C . ILE A 1 83 ? -15.289 36.062 -17.484 1 51.38 83 ILE A C 1
ATOM 667 O O . ILE A 1 83 ? -15.945 36.938 -18.031 1 51.38 83 ILE A O 1
ATOM 671 N N . VAL A 1 84 ? -14.008 36.188 -17.344 1 52.16 84 VAL A N 1
ATOM 672 C CA . VAL A 1 84 ? -13.289 37.438 -17.625 1 52.16 84 VAL A CA 1
ATOM 673 C C . VAL A 1 84 ? -13.141 37.625 -19.125 1 52.16 84 VAL A C 1
ATOM 675 O O . VAL A 1 84 ? -13.258 38.719 -19.641 1 52.16 84 VAL A O 1
ATOM 678 N N . HIS A 1 85 ? -12.898 36.531 -19.844 1 50.91 85 HIS A N 1
ATOM 679 C CA . HIS A 1 85 ? -12.75 36.594 -21.281 1 50.91 85 HIS A CA 1
ATOM 680 C C . HIS A 1 85 ? -14.078 36.875 -21.969 1 50.91 85 HIS A C 1
ATOM 682 O O . HIS A 1 85 ? -14.109 37.562 -23.016 1 50.91 85 HIS A O 1
ATOM 688 N N . ASP A 1 86 ? -15.141 36.344 -21.531 1 48.94 86 ASP A N 1
ATOM 689 C CA . ASP A 1 86 ? -16.453 36.625 -22.094 1 48.94 86 ASP A CA 1
ATOM 690 C C . ASP A 1 86 ? -16.766 38.125 -22 1 48.94 86 ASP A C 1
ATOM 692 O O . ASP A 1 86 ? -17.406 38.688 -22.891 1 48.94 86 ASP A O 1
ATOM 696 N N . GLU A 1 87 ? -16.141 38.812 -21.109 1 48.44 87 GLU A N 1
ATOM 697 C CA . GLU A 1 87 ? -16.359 40.25 -21.125 1 48.44 87 GLU A CA 1
ATOM 698 C C . GLU A 1 87 ? -15.648 40.906 -22.297 1 48.44 87 GLU A C 1
ATOM 700 O O . GLU A 1 87 ? -16.094 41.938 -22.797 1 48.44 87 GLU A O 1
ATOM 705 N N . GLY A 1 88 ? -14.43 40.469 -22.75 1 40.25 88 GLY A N 1
ATOM 706 C CA . GLY A 1 88 ? -13.727 41.125 -23.844 1 40.25 88 GLY A CA 1
ATOM 707 C C . GLY A 1 88 ? -14.195 40.688 -25.219 1 40.25 88 GLY A C 1
ATOM 708 O O . GLY A 1 88 ? -13.805 41.25 -26.234 1 40.25 88 GLY A O 1
ATOM 709 N N . ALA A 1 89 ? -14.406 39.375 -25.531 1 40.75 89 ALA A N 1
ATOM 710 C CA . ALA A 1 89 ? -14.617 38.875 -26.906 1 40.75 89 ALA A CA 1
ATOM 711 C C . ALA A 1 89 ? -16.031 39.219 -27.391 1 40.75 89 ALA A C 1
ATOM 713 O O . ALA A 1 89 ? -16.984 38.531 -27.016 1 40.75 89 ALA A O 1
ATOM 714 N N . SER A 1 90 ? -16.547 40.375 -27.5 1 36.91 90 SER A N 1
ATOM 715 C CA . SER A 1 90 ? -17.703 40.688 -28.359 1 36.91 90 SER A CA 1
ATOM 716 C C . SER A 1 90 ? -17.484 40.188 -29.781 1 36.91 90 SER A C 1
ATOM 718 O O . SER A 1 90 ? -18.453 39.875 -30.469 1 36.91 90 SER A O 1
ATOM 720 N N . ALA A 1 91 ? -16.328 40.5 -30.562 1 36.28 91 ALA A N 1
ATOM 721 C CA . ALA A 1 91 ? -16.438 40.25 -32 1 36.28 91 ALA A CA 1
ATOM 722 C C . ALA A 1 91 ? -16.562 38.781 -32.312 1 36.28 91 ALA A C 1
ATOM 724 O O . ALA A 1 91 ? -17.469 38.375 -33.031 1 36.28 91 ALA A O 1
ATOM 725 N N . GLY A 1 92 ? -15.508 37.875 -32.844 1 34.12 92 GLY A N 1
ATOM 726 C CA . GLY A 1 92 ? -15.461 36.625 -33.625 1 34.12 92 GLY A CA 1
ATOM 727 C C . GLY A 1 92 ? -15.75 35.406 -32.781 1 34.12 92 GLY A C 1
ATOM 728 O O . GLY A 1 92 ? -14.875 34.562 -32.594 1 34.12 92 GLY A O 1
ATOM 729 N N . LYS A 1 93 ? -16.672 35.188 -31.953 1 38.03 93 LYS A N 1
ATOM 730 C CA . LYS A 1 93 ? -16.922 34.344 -30.797 1 38.03 93 LYS A CA 1
ATOM 731 C C . LYS A 1 93 ? -17.391 32.969 -31.219 1 38.03 93 LYS A C 1
ATOM 733 O O . LYS A 1 93 ? -17.938 32.219 -30.406 1 38.03 93 LYS A O 1
ATOM 738 N N . GLU A 1 94 ? -17.312 32.562 -32.5 1 35 94 GLU A N 1
ATOM 739 C CA . GLU A 1 94 ? -18.031 31.359 -32.938 1 35 94 GLU A CA 1
ATOM 740 C C . GLU A 1 94 ? -17.562 30.125 -32.156 1 35 94 GLU A C 1
ATOM 742 O O . GLU A 1 94 ? -18.359 29.234 -31.844 1 35 94 GLU A O 1
ATOM 747 N N . SER A 1 95 ? -16.281 29.906 -32 1 34.69 95 SER A N 1
ATOM 748 C CA . SER A 1 95 ? -15.773 28.547 -31.906 1 34.69 95 SER A CA 1
ATOM 749 C C . SER A 1 95 ? -15.961 28 -30.5 1 34.69 95 SER A C 1
ATOM 751 O O . SER A 1 95 ? -15.531 26.875 -30.203 1 34.69 95 SER A O 1
ATOM 753 N N . SER A 1 96 ? -16.328 28.719 -29.484 1 37.88 96 SER A N 1
ATOM 754 C CA . SER A 1 96 ? -16.141 28.297 -28.109 1 37.88 96 SER A CA 1
ATOM 755 C C . SER A 1 96 ? -17.188 27.281 -27.688 1 37.88 96 SER A C 1
ATOM 757 O O . SER A 1 96 ? -17.234 26.875 -26.516 1 37.88 96 SER A O 1
ATOM 759 N N . GLU A 1 97 ? -18.203 27.156 -28.484 1 39.19 97 GLU A N 1
ATOM 760 C CA . GLU A 1 97 ? -19.297 26.312 -28.016 1 39.19 97 GLU A CA 1
ATOM 761 C C . GLU A 1 97 ? -18.844 24.875 -27.859 1 39.19 97 GLU A C 1
ATOM 763 O O . GLU A 1 97 ? -19.5 24.078 -27.188 1 39.19 97 GLU A O 1
ATOM 768 N N . PHE A 1 98 ? -17.859 24.438 -28.656 1 36.41 98 PHE A N 1
ATOM 769 C CA . PHE A 1 98 ? -17.625 23 -28.703 1 36.41 98 PHE A CA 1
ATOM 770 C C . PHE A 1 98 ? -17.094 22.5 -27.375 1 36.41 98 PHE A C 1
ATOM 772 O O . PHE A 1 98 ? -17.516 21.438 -26.891 1 36.41 98 PHE A O 1
ATOM 779 N N . HIS A 1 99 ? -16.156 23.266 -26.703 1 41.44 99 HIS A N 1
ATOM 780 C CA . HIS A 1 99 ? -15.516 22.641 -25.562 1 41.44 99 HIS A CA 1
ATOM 781 C C . HIS A 1 99 ? -16.469 22.594 -24.359 1 41.44 99 HIS A C 1
ATOM 783 O O . HIS A 1 99 ? -16.375 21.672 -23.531 1 41.44 99 HIS A O 1
ATOM 789 N N . ALA A 1 100 ? -17.422 23.516 -24.234 1 39.97 100 ALA A N 1
ATOM 790 C CA . ALA A 1 100 ? -18.328 23.516 -23.094 1 39.97 100 ALA A CA 1
ATOM 791 C C . ALA A 1 100 ? -19.281 22.328 -23.156 1 39.97 100 ALA A C 1
ATOM 793 O O . ALA A 1 100 ? -19.672 21.766 -22.125 1 39.97 100 ALA A O 1
ATOM 794 N N . ARG A 1 101 ? -19.75 21.875 -24.406 1 37.28 101 ARG A N 1
ATOM 795 C CA . ARG A 1 101 ? -20.703 20.781 -24.547 1 37.28 101 ARG A CA 1
ATOM 796 C C . ARG A 1 101 ? -20.094 19.484 -24.031 1 37.28 101 ARG A C 1
ATOM 798 O O . ARG A 1 101 ? -20.797 18.688 -23.391 1 37.28 101 ARG A O 1
ATOM 805 N N . GLN A 1 102 ? -18.828 19.234 -24.266 1 38.94 102 GLN A N 1
ATOM 806 C CA . GLN A 1 102 ? -18.25 17.969 -23.812 1 38.94 102 GLN A CA 1
ATOM 807 C C . GLN A 1 102 ? -18.219 17.891 -22.297 1 38.94 102 GLN A C 1
ATOM 809 O O . GLN A 1 102 ? -18.484 16.828 -21.719 1 38.94 102 GLN A O 1
ATOM 814 N N . TYR A 1 103 ? -17.906 18.984 -21.609 1 42.56 103 TYR A N 1
ATOM 815 C CA . TYR A 1 103 ? -17.891 18.938 -20.156 1 42.56 103 TYR A CA 1
ATOM 816 C C . TYR A 1 103 ? -19.312 18.859 -19.609 1 42.56 103 TYR A C 1
ATOM 818 O O . TYR A 1 103 ? -19.578 18.125 -18.656 1 42.56 103 TYR A O 1
ATOM 826 N N . ARG A 1 104 ? -20.281 19.609 -20.203 1 43.94 104 ARG A N 1
ATOM 827 C CA . ARG A 1 104 ? -21.672 19.516 -19.781 1 43.94 104 ARG A CA 1
ATOM 828 C C . ARG A 1 104 ? -22.219 18.109 -20.016 1 43.94 104 ARG A C 1
ATOM 830 O O . ARG A 1 104 ? -22.984 17.578 -19.203 1 43.94 104 ARG A O 1
ATOM 837 N N . ASP A 1 105 ? -21.969 17.484 -21.156 1 48.75 105 ASP A N 1
ATOM 838 C CA . ASP A 1 105 ? -22.469 16.141 -21.391 1 48.75 105 ASP A CA 1
ATOM 839 C C . ASP A 1 105 ? -21.891 15.148 -20.375 1 48.75 105 ASP A C 1
ATOM 841 O O . ASP A 1 105 ? -22.578 14.219 -19.953 1 48.75 105 ASP A O 1
ATOM 845 N N . ARG A 1 106 ? -20.672 15.352 -19.859 1 46.06 106 ARG A N 1
ATOM 846 C CA . ARG A 1 106 ? -20.156 14.445 -18.844 1 46.06 106 ARG A CA 1
ATOM 847 C C . ARG A 1 106 ? -20.828 14.688 -17.5 1 46.06 106 ARG A C 1
ATOM 849 O O . ARG A 1 106 ? -21.078 13.75 -16.75 1 46.06 106 ARG A O 1
ATOM 856 N N . LEU A 1 107 ? -21.094 15.93 -17.078 1 43.28 107 LEU A N 1
ATOM 857 C CA . LEU A 1 107 ? -21.812 16.172 -15.828 1 43.28 107 LEU A CA 1
ATOM 858 C C . LEU A 1 107 ? -23.266 15.711 -15.93 1 43.28 107 LEU A C 1
ATOM 860 O O . LEU A 1 107 ? -23.844 15.25 -14.945 1 43.28 107 LEU A O 1
ATOM 864 N N . ALA A 1 108 ? -23.906 15.945 -16.984 1 44.09 108 ALA A N 1
ATOM 865 C CA . ALA A 1 108 ? -25.297 15.516 -17.062 1 44.09 108 ALA A CA 1
ATOM 866 C C . ALA A 1 108 ? -25.422 14 -16.938 1 44.09 108 ALA A C 1
ATOM 868 O O . ALA A 1 108 ? -26.453 13.477 -16.516 1 44.09 108 ALA A O 1
ATOM 869 N N . VAL A 1 109 ? -24.422 13.281 -17.422 1 43.72 109 VAL A N 1
ATOM 870 C CA . VAL A 1 109 ? -24.609 11.836 -17.312 1 43.72 109 VAL A CA 1
ATOM 871 C C . VAL A 1 109 ? -24.516 11.422 -15.844 1 43.72 109 VAL A C 1
ATOM 873 O O . VAL A 1 109 ? -25.172 10.453 -15.43 1 43.72 109 VAL A O 1
ATOM 876 N N . SER A 1 110 ? -23.797 12.164 -15.055 1 42.84 110 SER A N 1
ATOM 877 C CA . SER A 1 110 ? -23.719 11.609 -13.711 1 42.84 110 SER A CA 1
ATOM 878 C C . SER A 1 110 ? -24.906 12.062 -12.859 1 42.84 110 SER A C 1
ATOM 880 O O . SER A 1 110 ? -25.125 11.539 -11.766 1 42.84 110 SER A O 1
ATOM 882 N N . ARG A 1 111 ? -25.562 13.133 -13.273 1 38.59 111 ARG A N 1
ATOM 883 C CA . ARG A 1 111 ? -26.672 13.562 -12.43 1 38.59 111 ARG A CA 1
ATOM 884 C C . ARG A 1 111 ? -27.922 12.719 -12.672 1 38.59 111 ARG A C 1
ATOM 886 O O . ARG A 1 111 ? -28.953 12.914 -12.016 1 38.59 111 ARG A O 1
ATOM 893 N N . ARG A 1 112 ? -27.906 11.742 -13.617 1 31.5 112 ARG A N 1
ATOM 894 C CA . ARG A 1 112 ? -29.094 10.898 -13.438 1 31.5 112 ARG A CA 1
ATOM 895 C C . ARG A 1 112 ? -28.828 9.812 -12.398 1 31.5 112 ARG A C 1
ATOM 897 O O . ARG A 1 112 ? -27.719 9.312 -12.273 1 31.5 112 ARG A O 1
ATOM 904 N N . MET B 1 1 ? -18.312 7.379 4.348 1 39.09 1 MET B N 1
ATOM 905 C CA . MET B 1 1 ? -17.062 6.715 4.695 1 39.09 1 MET B CA 1
ATOM 906 C C . MET B 1 1 ? -16.766 5.57 3.732 1 39.09 1 MET B C 1
ATOM 908 O O . MET B 1 1 ? -15.609 5.172 3.57 1 39.09 1 MET B O 1
ATOM 912 N N . SER B 1 2 ? -17.922 4.898 3.27 1 49.19 2 SER B N 1
ATOM 913 C CA . SER B 1 2 ? -18 3.59 2.633 1 49.19 2 SER B CA 1
ATOM 914 C C . SER B 1 2 ? -17.562 3.656 1.175 1 49.19 2 SER B C 1
ATOM 916 O O . SER B 1 2 ? -16.938 2.719 0.664 1 49.19 2 SER B O 1
ATOM 918 N N . GLN B 1 3 ? -17.984 4.766 0.542 1 55.91 3 GLN B N 1
ATOM 919 C CA . GLN B 1 3 ? -17.859 4.836 -0.91 1 55.91 3 GLN B CA 1
ATOM 920 C C . GLN B 1 3 ? -16.391 4.934 -1.331 1 55.91 3 GLN B C 1
ATOM 922 O O . GLN B 1 3 ? -15.977 4.281 -2.289 1 55.91 3 GLN B O 1
ATOM 927 N N . THR B 1 4 ? -15.664 5.656 -0.55 1 64.31 4 THR B N 1
ATOM 928 C CA . THR B 1 4 ? -14.273 5.945 -0.866 1 64.31 4 THR B CA 1
ATOM 929 C C . THR B 1 4 ? -13.406 4.695 -0.71 1 64.31 4 THR B C 1
ATOM 931 O O . THR B 1 4 ? -12.438 4.512 -1.443 1 64.31 4 THR B O 1
ATOM 934 N N . ASN B 1 5 ? -14.102 3.682 -0.193 1 78.81 5 ASN B N 1
ATOM 935 C CA . ASN B 1 5 ? -13.258 2.533 0.118 1 78.81 5 ASN B CA 1
ATOM 936 C C . ASN B 1 5 ? -13.203 1.548 -1.047 1 78.81 5 ASN B C 1
ATOM 938 O O . ASN B 1 5 ? -12.188 0.882 -1.252 1 78.81 5 ASN B O 1
ATOM 942 N N . TRP B 1 6 ? -14.281 1.601 -1.892 1 86.44 6 TRP B N 1
ATOM 943 C CA . TRP B 1 6 ? -14.273 0.66 -3.008 1 86.44 6 TRP B CA 1
ATOM 944 C C . TRP B 1 6 ? -13.305 1.115 -4.094 1 86.44 6 TRP B C 1
ATOM 946 O O . TRP B 1 6 ? -12.633 0.292 -4.719 1 86.44 6 TRP B O 1
ATOM 956 N N . GLU B 1 7 ? -13.273 2.332 -4.352 1 89.12 7 GLU B N 1
ATOM 957 C CA . GLU B 1 7 ? -12.32 2.859 -5.324 1 89.12 7 GLU B CA 1
ATOM 958 C C . GLU B 1 7 ? -10.883 2.676 -4.844 1 89.12 7 GLU B C 1
ATOM 960 O O . GLU B 1 7 ? -9.992 2.365 -5.637 1 89.12 7 GLU B O 1
ATOM 965 N N . ALA B 1 8 ? -10.758 2.797 -3.633 1 91.88 8 ALA B N 1
ATOM 966 C CA . ALA B 1 8 ? -9.445 2.607 -3.027 1 91.88 8 ALA B CA 1
ATOM 967 C C . ALA B 1 8 ? -8.969 1.168 -3.195 1 91.88 8 ALA B C 1
ATOM 969 O O . ALA B 1 8 ? -7.797 0.927 -3.504 1 91.88 8 ALA B O 1
ATOM 970 N N . ASP B 1 9 ? -9.844 0.215 -3.014 1 93.75 9 ASP B N 1
ATOM 971 C CA . ASP B 1 9 ? -9.531 -1.204 -3.164 1 93.75 9 ASP B CA 1
ATOM 972 C C . ASP B 1 9 ? -9.094 -1.521 -4.59 1 93.75 9 ASP B C 1
ATOM 974 O O . ASP B 1 9 ? -8.094 -2.213 -4.797 1 93.75 9 ASP B O 1
ATOM 978 N N . LYS B 1 10 ? -9.805 -0.978 -5.539 1 93.88 10 LYS B N 1
ATOM 979 C CA . LYS B 1 10 ? -9.484 -1.195 -6.945 1 93.88 10 LYS B CA 1
ATOM 980 C C . LYS B 1 10 ? -8.125 -0.584 -7.297 1 93.88 10 LYS B C 1
ATOM 982 O O . LYS B 1 10 ? -7.316 -1.213 -7.98 1 93.88 10 LYS B O 1
ATOM 987 N N . MET B 1 11 ? -7.969 0.571 -6.848 1 94.5 11 MET B N 1
ATOM 988 C CA . MET B 1 11 ? -6.715 1.254 -7.16 1 94.5 11 MET B CA 1
ATOM 989 C C . MET B 1 11 ? -5.539 0.59 -6.449 1 94.5 11 MET B C 1
ATOM 991 O O . MET B 1 11 ? -4.434 0.544 -6.984 1 94.5 11 MET B O 1
ATOM 995 N N . LEU B 1 12 ? -5.785 0.092 -5.242 1 96.25 12 LEU B N 1
ATOM 996 C CA . LEU B 1 12 ? -4.723 -0.649 -4.57 1 96.25 12 LEU B CA 1
ATOM 997 C C . LEU B 1 12 ? -4.309 -1.866 -5.387 1 96.25 12 LEU B C 1
ATOM 999 O O . LEU B 1 12 ? -3.115 -2.121 -5.566 1 96.25 12 LEU B O 1
ATOM 1003 N N . ASP B 1 13 ? -5.293 -2.551 -5.918 1 97.62 13 ASP B N 1
ATOM 1004 C CA . ASP B 1 13 ? -5 -3.727 -6.734 1 97.62 13 ASP B CA 1
ATOM 1005 C C . ASP B 1 13 ? -4.145 -3.359 -7.945 1 97.62 13 ASP B C 1
ATOM 1007 O O . ASP B 1 13 ? -3.189 -4.066 -8.273 1 97.62 13 ASP B O 1
ATOM 1011 N N . VAL B 1 14 ? -4.508 -2.311 -8.57 1 97.12 14 VAL B N 1
ATOM 1012 C CA . VAL B 1 14 ? -3.803 -1.86 -9.766 1 97.12 14 VAL B CA 1
ATOM 1013 C C . VAL B 1 14 ? -2.355 -1.521 -9.414 1 97.12 14 VAL B C 1
ATOM 1015 O O . VAL B 1 14 ? -1.43 -1.893 -10.141 1 97.12 14 VAL B O 1
ATOM 1018 N N . TYR B 1 15 ? -2.135 -0.895 -8.32 1 97.38 15 TYR B N 1
ATOM 1019 C CA . TYR B 1 15 ? -0.79 -0.469 -7.949 1 97.38 15 TYR B CA 1
ATOM 1020 C C . TYR B 1 15 ? 0.007 -1.626 -7.359 1 97.38 15 TYR B C 1
ATOM 1022 O O . TYR B 1 15 ? 1.234 -1.665 -7.473 1 97.38 15 TYR B O 1
ATOM 1030 N N . ILE B 1 16 ? -0.633 -2.613 -6.73 1 98.06 16 ILE B N 1
ATOM 1031 C CA . ILE B 1 16 ? 0.058 -3.838 -6.34 1 98.06 16 ILE B CA 1
ATOM 1032 C C . ILE B 1 16 ? 0.551 -4.57 -7.59 1 98.06 16 ILE B C 1
ATOM 1034 O O . ILE B 1 16 ? 1.7 -5.012 -7.641 1 98.06 16 ILE B O 1
ATOM 1038 N N . HIS B 1 17 ? -0.351 -4.668 -8.547 1 98.31 17 HIS B N 1
ATOM 1039 C CA . HIS B 1 17 ? 0.05 -5.312 -9.797 1 98.31 17 HIS B CA 1
ATOM 1040 C C . HIS B 1 17 ? 1.252 -4.609 -10.414 1 98.31 17 HIS B C 1
ATOM 1042 O O . HIS B 1 17 ? 2.207 -5.262 -10.844 1 98.31 17 HIS B O 1
ATOM 1048 N N . ASP B 1 18 ? 1.22 -3.346 -10.508 1 98 18 ASP B N 1
ATOM 1049 C CA . ASP B 1 18 ? 2.338 -2.557 -11.016 1 98 18 ASP B CA 1
ATOM 1050 C C . ASP B 1 18 ? 3.615 -2.844 -10.234 1 98 18 ASP B C 1
ATOM 1052 O O . ASP B 1 18 ? 4.695 -2.955 -10.812 1 98 18 ASP B O 1
ATOM 1056 N N . TYR B 1 19 ? 3.514 -2.891 -8.906 1 97.5 19 TYR B N 1
ATOM 1057 C CA . TYR B 1 19 ? 4.617 -3.205 -8 1 97.5 19 TYR B CA 1
ATOM 1058 C C . TYR B 1 19 ? 5.219 -4.562 -8.336 1 97.5 19 TYR B C 1
ATOM 1060 O O . TYR B 1 19 ? 6.445 -4.711 -8.383 1 97.5 19 TYR B O 1
ATOM 1068 N N . LEU B 1 20 ? 4.41 -5.527 -8.594 1 97.94 20 LEU B N 1
ATOM 1069 C CA . LEU B 1 20 ? 4.867 -6.867 -8.938 1 97.94 20 LEU B CA 1
ATOM 1070 C C . LEU B 1 20 ? 5.582 -6.871 -10.289 1 97.94 20 LEU B C 1
ATOM 1072 O O . LEU B 1 20 ? 6.648 -7.473 -10.43 1 97.94 20 LEU B O 1
ATOM 1076 N N . VAL B 1 21 ? 4.984 -6.223 -11.234 1 97.5 21 VAL B N 1
ATOM 1077 C CA . VAL B 1 21 ? 5.547 -6.16 -12.578 1 97.5 21 VAL B CA 1
ATOM 1078 C C . VAL B 1 21 ? 6.914 -5.484 -12.539 1 97.5 21 VAL B C 1
ATOM 1080 O O . VAL B 1 21 ? 7.871 -5.969 -13.148 1 97.5 21 VAL B O 1
ATOM 1083 N N . LYS B 1 22 ? 6.977 -4.453 -11.82 1 97 22 LYS B N 1
ATOM 1084 C CA . LYS B 1 22 ? 8.211 -3.678 -11.766 1 97 22 LYS B CA 1
ATOM 1085 C C . LYS B 1 22 ? 9.312 -4.445 -11.039 1 97 22 LYS B C 1
ATOM 1087 O O . LYS B 1 22 ? 10.5 -4.211 -11.281 1 97 22 LYS B O 1
ATOM 1092 N N . ARG B 1 23 ? 9.016 -5.336 -10.234 1 96.75 23 ARG B N 1
ATOM 1093 C CA . ARG B 1 23 ? 9.977 -6.18 -9.531 1 96.75 23 ARG B CA 1
ATOM 1094 C C . ARG B 1 23 ? 10.234 -7.473 -10.297 1 96.75 23 ARG B C 1
ATOM 1096 O O . ARG B 1 23 ? 10.945 -8.359 -9.82 1 96.75 23 ARG B O 1
ATOM 1103 N N . ASP B 1 24 ? 9.703 -7.57 -11.43 1 97.69 24 ASP B N 1
ATOM 1104 C CA . ASP B 1 24 ? 9.891 -8.695 -12.336 1 97.69 24 ASP B CA 1
ATOM 1105 C C . ASP B 1 24 ? 9.367 -9.992 -11.719 1 97.69 24 ASP B C 1
ATOM 1107 O O . ASP B 1 24 ? 9.969 -11.055 -11.898 1 97.69 24 ASP B O 1
ATOM 1111 N N . LEU B 1 25 ? 8.359 -9.898 -10.891 1 97.94 25 LEU B N 1
ATOM 1112 C CA . LEU B 1 25 ? 7.656 -11.062 -10.367 1 97.94 25 LEU B CA 1
ATOM 1113 C C . LEU B 1 25 ? 6.52 -11.477 -11.297 1 97.94 25 LEU B C 1
ATOM 1115 O O . LEU B 1 25 ? 5.348 -11.312 -10.969 1 97.94 25 LEU B O 1
ATOM 1119 N N . LYS B 1 26 ? 6.875 -12.125 -12.352 1 98.06 26 LYS B N 1
ATOM 1120 C CA . LYS B 1 26 ? 5.988 -12.359 -13.484 1 98.06 26 LYS B CA 1
ATOM 1121 C C . LYS B 1 26 ? 4.863 -13.32 -13.125 1 98.06 26 LYS B C 1
ATOM 1123 O O . LYS B 1 26 ? 3.699 -13.078 -13.438 1 98.06 26 LYS B O 1
ATOM 1128 N N . ALA B 1 27 ? 5.164 -14.375 -12.461 1 98.5 27 ALA B N 1
ATOM 1129 C CA . ALA B 1 27 ? 4.152 -15.367 -12.094 1 98.5 27 ALA B CA 1
ATOM 1130 C C . ALA B 1 27 ? 3.152 -14.789 -11.102 1 98.5 27 ALA B C 1
ATOM 1132 O O . ALA B 1 27 ? 1.948 -15.031 -11.211 1 98.5 27 ALA B O 1
ATOM 1133 N N . SER B 1 28 ? 3.654 -14.078 -10.188 1 98.81 28 SER B N 1
ATOM 1134 C CA . SER B 1 28 ? 2.803 -13.422 -9.195 1 98.81 28 SER B CA 1
ATOM 1135 C C . SER B 1 28 ? 1.867 -12.414 -9.852 1 98.81 28 SER B C 1
ATOM 1137 O O . SER B 1 28 ? 0.676 -12.367 -9.539 1 98.81 28 SER B O 1
ATOM 1139 N N . ALA B 1 29 ? 2.43 -11.578 -10.75 1 98.5 29 ALA B N 1
ATOM 1140 C CA . ALA B 1 29 ? 1.638 -10.555 -11.438 1 98.5 29 ALA B CA 1
ATOM 1141 C C . ALA B 1 29 ? 0.519 -11.195 -12.258 1 98.5 29 ALA B C 1
ATOM 1143 O O . ALA B 1 29 ? -0.618 -10.719 -12.242 1 98.5 29 ALA B O 1
ATOM 1144 N N . GLN B 1 30 ? 0.861 -12.242 -12.898 1 98.31 30 GLN B N 1
ATOM 1145 C CA . GLN B 1 30 ? -0.112 -12.922 -13.75 1 98.31 30 GLN B CA 1
ATOM 1146 C C . GLN B 1 30 ? -1.216 -13.57 -12.914 1 98.31 30 GLN B C 1
ATOM 1148 O O . GLN B 1 30 ? -2.398 -13.445 -13.242 1 98.31 30 GLN B O 1
ATOM 1153 N N . ALA B 1 31 ? -0.837 -14.242 -11.867 1 98.69 31 ALA B N 1
ATOM 1154 C CA . ALA B 1 31 ? -1.827 -14.859 -10.992 1 98.69 31 ALA B CA 1
ATOM 1155 C C . ALA B 1 31 ? -2.764 -13.812 -10.398 1 98.69 31 ALA B C 1
ATOM 1157 O O . ALA B 1 31 ? -3.977 -14.023 -10.328 1 98.69 31 ALA B O 1
ATOM 1158 N N . PHE B 1 32 ? -2.188 -12.727 -9.992 1 98.62 32 PHE B N 1
ATOM 1159 C CA . PHE B 1 32 ? -2.957 -11.664 -9.352 1 98.62 32 PHE B CA 1
ATOM 1160 C C . PHE B 1 32 ? -3.912 -11.016 -10.344 1 98.62 32 PHE B C 1
ATOM 1162 O O . PHE B 1 32 ? -5.051 -10.695 -10 1 98.62 32 PHE B O 1
ATOM 1169 N N . GLN B 1 33 ? -3.414 -10.781 -11.516 1 98 33 GLN B N 1
ATOM 1170 C CA . GLN B 1 33 ? -4.262 -10.219 -12.555 1 98 33 GLN B CA 1
ATOM 1171 C C . GLN B 1 33 ? -5.453 -11.125 -12.852 1 98 33 GLN B C 1
ATOM 1173 O O . GLN B 1 33 ? -6.582 -10.648 -12.984 1 98 33 GLN B O 1
ATOM 1178 N N . ALA B 1 34 ? -5.203 -12.328 -12.93 1 97.88 34 ALA B N 1
ATOM 1179 C CA . ALA B 1 34 ? -6.223 -13.312 -13.289 1 97.88 34 ALA B CA 1
ATOM 1180 C C . ALA B 1 34 ? -7.223 -13.508 -12.148 1 97.88 34 ALA B C 1
ATOM 1182 O O . ALA B 1 34 ? -8.438 -13.453 -12.367 1 97.88 34 ALA B O 1
ATOM 1183 N N . GLU B 1 35 ? -6.75 -13.672 -10.977 1 97.88 35 GLU B N 1
ATOM 1184 C CA . GLU B 1 35 ? -7.598 -13.977 -9.828 1 97.88 35 GLU B CA 1
ATOM 1185 C C . GLU B 1 35 ? -8.336 -12.734 -9.344 1 97.88 35 GLU B C 1
ATOM 1187 O O . GLU B 1 35 ? -9.492 -12.82 -8.914 1 97.88 35 GLU B O 1
ATOM 1192 N N . GLY B 1 36 ? -7.66 -11.656 -9.367 1 97.19 36 GLY B N 1
ATOM 1193 C CA . GLY B 1 36 ? -8.211 -10.414 -8.859 1 97.19 36 GLY B CA 1
ATOM 1194 C C . GLY B 1 36 ? -8.961 -9.617 -9.914 1 97.19 36 GLY B C 1
ATOM 1195 O O . GLY B 1 36 ? -9.57 -8.586 -9.602 1 97.19 36 GLY B O 1
ATOM 1196 N N . LYS B 1 37 ? -8.867 -10.062 -11.117 1 97 37 LYS B N 1
ATOM 1197 C CA . LYS B 1 37 ? -9.445 -9.328 -12.242 1 97 37 LYS B CA 1
ATOM 1198 C C . LYS B 1 37 ? -8.945 -7.883 -12.273 1 97 37 LYS B C 1
ATOM 1200 O O . LYS B 1 37 ? -9.742 -6.949 -12.398 1 97 37 LYS B O 1
ATOM 1205 N N . VAL B 1 38 ? -7.688 -7.797 -12.055 1 97.56 38 VAL B N 1
ATOM 1206 C CA . VAL B 1 38 ? -7.062 -6.48 -11.961 1 97.56 38 VAL B CA 1
ATOM 1207 C C . VAL B 1 38 ? -6.965 -5.855 -13.352 1 97.56 38 VAL B C 1
ATOM 1209 O O . VAL B 1 38 ? -6.574 -6.52 -14.312 1 97.56 38 VAL B O 1
ATOM 1212 N N . SER B 1 39 ? -7.336 -4.625 -13.367 1 92.88 39 SER B N 1
ATOM 1213 C CA . SER B 1 39 ? -7.273 -3.92 -14.641 1 92.88 39 SER B CA 1
ATOM 1214 C C . SER B 1 39 ? -5.852 -3.91 -15.195 1 92.88 39 SER B C 1
ATOM 1216 O O . 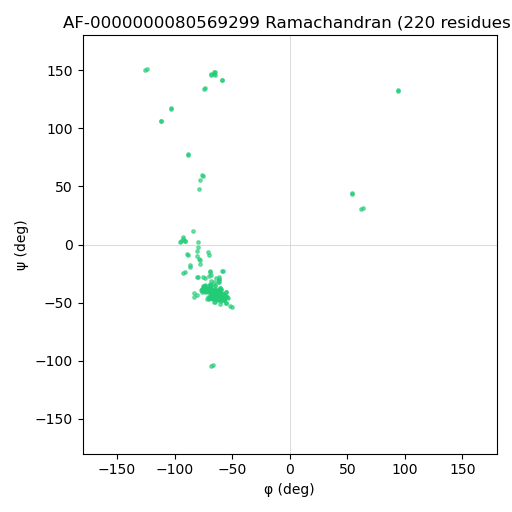SER B 1 39 ? -4.887 -3.762 -14.438 1 92.88 39 SER B O 1
ATOM 1218 N N . SER B 1 40 ? -5.742 -4.055 -16.453 1 87.12 40 SER B N 1
ATOM 1219 C CA . SER B 1 40 ? -4.453 -4.035 -17.141 1 87.12 40 SER B CA 1
ATOM 1220 C C . SER B 1 40 ? -4.09 -2.627 -17.594 1 87.12 40 SER B C 1
ATOM 1222 O O . SER B 1 40 ? -3.068 -2.428 -18.25 1 87.12 40 SER B O 1
ATOM 1224 N N . ASP B 1 41 ? -4.895 -1.769 -17.266 1 85.5 41 ASP B N 1
ATOM 1225 C CA . ASP B 1 41 ? -4.617 -0.39 -17.656 1 85.5 41 ASP B CA 1
ATOM 1226 C C . ASP B 1 41 ? -3.354 0.13 -16.969 1 85.5 41 ASP B C 1
ATOM 1228 O O . ASP B 1 41 ? -3.07 -0.232 -15.82 1 85.5 41 ASP B O 1
ATOM 1232 N N . PRO B 1 42 ? -2.707 1.037 -17.75 1 89.69 42 PRO B N 1
ATOM 1233 C CA . PRO B 1 42 ? -1.516 1.619 -17.125 1 89.69 42 PRO B CA 1
ATOM 1234 C C . PRO B 1 42 ? -1.846 2.469 -15.906 1 89.69 42 PRO B C 1
ATOM 1236 O O . PRO B 1 42 ? -2.904 3.102 -15.852 1 89.69 42 PRO B O 1
ATOM 1239 N N . VAL B 1 43 ? -0.901 2.422 -14.945 1 92.38 43 VAL B N 1
ATOM 1240 C CA . VAL B 1 43 ? -1.088 3.227 -13.742 1 92.38 43 VAL B CA 1
ATOM 1241 C C . VAL B 1 43 ? -0.969 4.711 -14.094 1 92.38 43 VAL B C 1
ATOM 1243 O O . VAL B 1 43 ? -0.179 5.09 -14.961 1 92.38 43 VAL B O 1
ATOM 1246 N N . ALA B 1 44 ? -1.727 5.512 -13.391 1 88.56 44 ALA B N 1
ATOM 1247 C CA . ALA B 1 44 ? -1.723 6.953 -13.617 1 88.56 44 ALA B CA 1
ATOM 1248 C C . ALA B 1 44 ? -0.467 7.598 -13.039 1 88.56 44 ALA B C 1
ATOM 1250 O O . ALA B 1 44 ? 0.028 8.594 -13.57 1 88.56 44 ALA B O 1
ATOM 1251 N N . ILE B 1 45 ? -0.087 7.098 -12.031 1 88.31 45 ILE B N 1
ATOM 1252 C CA . ILE B 1 45 ? 1.138 7.562 -11.391 1 88.31 45 ILE B CA 1
ATOM 1253 C C . ILE B 1 45 ? 2.209 6.477 -11.477 1 88.31 45 ILE B C 1
ATOM 1255 O O . ILE B 1 45 ? 2.137 5.469 -10.773 1 88.31 45 ILE B O 1
ATOM 1259 N N . ASP B 1 46 ? 3.07 6.848 -12.359 1 91.38 46 ASP B N 1
ATOM 1260 C CA . ASP B 1 46 ? 4.125 5.875 -12.633 1 91.38 46 ASP B CA 1
ATOM 1261 C C . ASP B 1 46 ? 5.434 6.281 -11.953 1 91.38 46 ASP B C 1
ATOM 1263 O O . ASP B 1 46 ? 6 7.332 -12.266 1 91.38 46 ASP B O 1
ATOM 1267 N N . ALA B 1 47 ? 5.914 5.418 -11.016 1 90.56 47 ALA B N 1
ATOM 1268 C CA . ALA B 1 47 ? 7.18 5.617 -10.312 1 90.56 47 ALA B CA 1
ATOM 1269 C C . ALA B 1 47 ? 8.086 4.398 -10.461 1 90.56 47 ALA B C 1
ATOM 1271 O O . ALA B 1 47 ? 7.605 3.275 -10.617 1 90.56 47 ALA B O 1
ATOM 1272 N N . PRO B 1 48 ? 9.383 4.531 -10.445 1 92.38 48 PRO B N 1
ATOM 1273 C CA . PRO B 1 48 ? 10.336 3.453 -10.711 1 92.38 48 PRO B CA 1
ATOM 1274 C C . PRO B 1 48 ? 10.109 2.229 -9.828 1 92.38 48 PRO B C 1
ATOM 1276 O O . PRO B 1 48 ? 10.133 1.097 -10.32 1 92.38 48 PRO B O 1
ATOM 1279 N N . GLY B 1 49 ? 9.914 2.367 -8.586 1 92.81 49 GLY B N 1
ATOM 1280 C CA . GLY B 1 49 ? 9.664 1.254 -7.684 1 92.81 49 GLY B CA 1
ATOM 1281 C C . GLY B 1 49 ? 8.188 0.981 -7.461 1 92.81 49 GLY B C 1
ATOM 1282 O O . GLY B 1 49 ? 7.824 0.079 -6.703 1 92.81 49 GLY B O 1
ATOM 1283 N N . GLY B 1 50 ? 7.41 1.806 -8.203 1 95.69 50 GLY B N 1
ATOM 1284 C CA . GLY B 1 50 ? 5.977 1.71 -7.977 1 95.69 50 GLY B CA 1
ATOM 1285 C C . GLY B 1 50 ? 5.461 2.717 -6.965 1 95.69 50 GLY B C 1
ATOM 1286 O O . GLY B 1 50 ? 6.082 2.932 -5.922 1 95.69 50 GLY B O 1
ATOM 1287 N N . PHE B 1 51 ? 4.426 3.361 -7.301 1 95.44 51 PHE B N 1
ATOM 1288 C CA . PHE B 1 51 ? 3.855 4.418 -6.473 1 95.44 51 PHE B CA 1
ATOM 1289 C C . PHE B 1 51 ? 3.455 3.875 -5.102 1 95.44 51 PHE B C 1
ATOM 1291 O O . PHE B 1 51 ? 3.641 4.547 -4.086 1 95.44 51 PHE B O 1
ATOM 1298 N N . LEU B 1 52 ? 2.934 2.691 -5.094 1 96.19 52 LEU B N 1
ATOM 1299 C CA . LEU B 1 52 ? 2.574 2.059 -3.828 1 96.19 52 LEU B CA 1
ATOM 1300 C C . LEU B 1 52 ? 3.783 1.976 -2.9 1 96.19 52 LEU B C 1
ATOM 1302 O O . LEU B 1 52 ? 3.684 2.295 -1.715 1 96.19 52 LEU B O 1
ATOM 1306 N N . PHE B 1 53 ? 4.941 1.545 -3.422 1 95.88 53 PHE B N 1
ATOM 1307 C CA . PHE B 1 53 ? 6.152 1.405 -2.617 1 95.88 53 PHE B CA 1
ATOM 1308 C C . PHE B 1 53 ? 6.609 2.758 -2.086 1 95.88 53 PHE B C 1
ATOM 1310 O O . PHE B 1 53 ? 7.031 2.869 -0.935 1 95.88 53 PHE B O 1
ATOM 1317 N N . GLU B 1 54 ? 6.527 3.709 -2.893 1 91.25 54 GLU B N 1
ATOM 1318 C CA . GLU B 1 54 ? 6.992 5.035 -2.502 1 91.25 54 GLU B CA 1
ATOM 1319 C C . GLU B 1 54 ? 6.18 5.586 -1.336 1 91.25 54 GLU B C 1
ATOM 1321 O O . GLU B 1 54 ? 6.738 6.152 -0.393 1 91.25 54 GLU B O 1
ATOM 1326 N N . TRP B 1 55 ? 4.914 5.461 -1.413 1 91.81 55 TRP B N 1
ATOM 1327 C CA . TRP B 1 55 ? 4.059 5.93 -0.33 1 91.81 55 TRP B CA 1
ATOM 1328 C C . TRP B 1 55 ? 4.246 5.078 0.922 1 91.81 55 TRP B C 1
ATOM 1330 O O . TRP B 1 55 ? 4.297 5.605 2.035 1 91.81 55 TRP B O 1
ATOM 1340 N N . TRP B 1 56 ? 4.266 3.73 0.749 1 94.44 56 TRP B N 1
ATOM 1341 C CA . TRP B 1 56 ? 4.457 2.785 1.844 1 94.44 56 TRP B CA 1
ATOM 1342 C C . TRP B 1 56 ? 5.746 3.086 2.604 1 94.44 56 TRP B C 1
ATOM 1344 O O . TRP B 1 56 ? 5.773 3.037 3.836 1 94.44 56 TRP B O 1
ATOM 1354 N N . SER B 1 57 ? 6.82 3.418 1.889 1 92.94 57 SER B N 1
ATOM 1355 C CA . SER B 1 57 ? 8.117 3.643 2.516 1 92.94 57 SER B CA 1
ATOM 1356 C C . SER B 1 57 ? 8.094 4.871 3.418 1 92.94 57 SER B C 1
ATOM 1358 O O . SER B 1 57 ? 8.695 4.871 4.492 1 92.94 57 SER B O 1
ATOM 1360 N N . VAL B 1 58 ? 7.387 5.898 2.969 1 89.5 58 VAL B N 1
ATOM 1361 C CA . VAL B 1 58 ? 7.242 7.109 3.771 1 89.5 58 VAL B CA 1
ATOM 1362 C C . VAL B 1 58 ? 6.445 6.797 5.035 1 89.5 58 VAL B C 1
ATOM 1364 O O . VAL B 1 58 ? 6.863 7.152 6.141 1 89.5 58 VAL B O 1
ATOM 1367 N N . PHE B 1 59 ? 5.281 6.113 4.82 1 89.44 59 PHE B N 1
ATOM 1368 C CA . PHE B 1 59 ? 4.469 5.684 5.949 1 89.44 59 PHE B CA 1
ATOM 1369 C C . PHE B 1 59 ? 5.285 4.832 6.914 1 89.44 59 PHE B C 1
ATOM 1371 O O . PHE B 1 59 ? 5.207 5.012 8.133 1 89.44 59 PHE B O 1
ATOM 1378 N N . TRP B 1 60 ? 5.965 3.855 6.457 1 91.19 60 TRP B N 1
ATOM 1379 C CA . TRP B 1 60 ? 6.684 2.895 7.285 1 91.19 60 TRP B CA 1
ATOM 1380 C C . TRP B 1 60 ? 7.742 3.59 8.133 1 91.19 60 TRP B C 1
ATOM 1382 O O . TRP B 1 60 ? 7.918 3.262 9.312 1 91.19 60 TRP B O 1
ATOM 1392 N N . ASP B 1 61 ? 8.477 4.562 7.547 1 88.94 61 ASP B N 1
ATOM 1393 C CA . ASP B 1 61 ? 9.469 5.332 8.281 1 88.94 61 ASP B CA 1
ATOM 1394 C C . ASP B 1 61 ? 8.836 6.059 9.469 1 88.94 61 ASP B C 1
ATOM 1396 O O . ASP B 1 61 ? 9.398 6.066 10.57 1 88.94 61 ASP B O 1
ATOM 1400 N N . ILE B 1 62 ? 7.742 6.656 9.172 1 85.88 62 ILE B N 1
ATOM 1401 C CA . ILE B 1 62 ? 7.031 7.379 10.219 1 85.88 62 ILE B CA 1
ATOM 1402 C C . ILE B 1 62 ? 6.531 6.395 11.273 1 85.88 62 ILE B C 1
ATOM 1404 O O . ILE B 1 62 ? 6.652 6.645 12.477 1 85.88 62 ILE B O 1
ATOM 1408 N N . PHE B 1 63 ? 6.008 5.32 10.875 1 86.75 63 PHE B N 1
ATOM 1409 C CA . PHE B 1 63 ? 5.465 4.297 11.758 1 86.75 63 PHE B CA 1
ATOM 1410 C C . PHE B 1 63 ? 6.543 3.762 12.695 1 86.75 63 PHE B C 1
ATOM 1412 O O . PHE B 1 63 ? 6.332 3.668 13.906 1 86.75 63 PHE B O 1
ATOM 1419 N N . ILE B 1 64 ? 7.781 3.395 12.195 1 86.81 64 ILE B N 1
ATOM 1420 C CA . ILE B 1 64 ? 8.875 2.854 12.992 1 86.81 64 ILE B CA 1
ATOM 1421 C C . ILE B 1 64 ? 9.398 3.924 13.953 1 86.81 64 ILE B C 1
ATOM 1423 O O . ILE B 1 64 ? 9.734 3.625 15.102 1 86.81 64 ILE B O 1
ATOM 1427 N N . ALA B 1 65 ? 9.555 5.168 13.484 1 85.75 65 ALA B N 1
ATOM 1428 C CA . ALA B 1 65 ? 10.016 6.27 14.328 1 85.75 65 ALA B CA 1
ATOM 1429 C C . ALA B 1 65 ? 9.086 6.461 15.531 1 85.75 65 ALA B C 1
ATOM 1431 O O . ALA B 1 65 ? 9.555 6.641 16.656 1 85.75 65 ALA B O 1
ATOM 1432 N N . ARG B 1 66 ? 7.766 6.402 15.25 1 83.88 66 ARG B N 1
ATOM 1433 C CA . ARG B 1 66 ? 6.785 6.605 16.312 1 83.88 66 ARG B CA 1
ATOM 1434 C C . ARG B 1 66 ? 6.793 5.445 17.297 1 83.88 66 ARG B C 1
ATOM 1436 O O . ARG B 1 66 ? 6.625 5.645 18.5 1 83.88 66 ARG B O 1
ATOM 1443 N N . THR B 1 67 ? 6.98 4.312 16.844 1 82.62 67 THR B N 1
ATOM 1444 C CA . THR B 1 67 ? 7.023 3.131 17.688 1 82.62 67 THR B CA 1
ATOM 1445 C C . THR B 1 67 ? 8.297 3.117 18.531 1 82.62 67 THR B C 1
ATOM 1447 O O . THR B 1 67 ? 8.273 2.721 19.703 1 82.62 67 THR B O 1
ATOM 1450 N N . ASN B 1 68 ? 9.328 3.482 17.953 1 79.75 68 ASN B N 1
ATOM 1451 C CA . ASN B 1 68 ? 10.602 3.543 18.656 1 79.75 68 ASN B CA 1
ATOM 1452 C C . ASN B 1 68 ? 10.617 4.672 19.688 1 79.75 68 ASN B C 1
ATOM 1454 O O . ASN B 1 68 ? 11.18 4.523 20.766 1 79.75 68 ASN B O 1
ATOM 1458 N N . GLU B 1 69 ? 10.062 5.723 19.266 1 76.19 69 GLU B N 1
ATOM 1459 C CA . GLU B 1 69 ? 9.969 6.832 20.203 1 76.19 69 GLU B CA 1
ATOM 1460 C C . GLU B 1 69 ? 9.125 6.445 21.422 1 76.19 69 GLU B C 1
ATOM 1462 O O . GLU B 1 69 ? 9.492 6.746 22.562 1 76.19 69 GLU B O 1
ATOM 1467 N N . LYS B 1 70 ? 8.078 5.82 21.062 1 74.75 70 LYS B N 1
ATOM 1468 C CA . LYS B 1 70 ? 7.238 5.328 22.141 1 74.75 70 LYS B CA 1
ATOM 1469 C C . LYS B 1 70 ? 7.969 4.281 22.984 1 74.75 70 LYS B C 1
ATOM 1471 O O . LYS B 1 70 ? 7.859 4.273 24.203 1 74.75 70 LYS B O 1
ATOM 1476 N N . HIS B 1 71 ? 8.617 3.389 22.219 1 67.94 71 HIS B N 1
ATOM 1477 C CA . HIS B 1 71 ? 9.422 2.42 22.953 1 67.94 71 HIS B CA 1
ATOM 1478 C C . HIS B 1 71 ? 10.531 3.109 23.734 1 67.94 71 HIS B C 1
ATOM 1480 O O . HIS B 1 71 ? 10.836 2.713 24.859 1 67.94 71 HIS B O 1
ATOM 1486 N N . SER B 1 72 ? 11.07 4.059 23.094 1 65.75 72 SER B N 1
ATOM 1487 C CA . SER B 1 72 ? 12.102 4.824 23.781 1 65.75 72 SER B CA 1
ATOM 1488 C C . SER B 1 72 ? 11.547 5.488 25.047 1 65.75 72 SER B C 1
ATOM 1490 O O . SER B 1 72 ? 12.211 5.508 26.078 1 65.75 72 SER B O 1
ATOM 1492 N N . GLU B 1 73 ? 10.383 5.867 24.797 1 62.84 73 GLU B N 1
ATOM 1493 C CA . GLU B 1 73 ? 9.766 6.48 25.969 1 62.84 73 GLU B CA 1
ATOM 1494 C C . GLU B 1 73 ? 9.438 5.434 27.031 1 62.84 73 GLU B C 1
ATOM 1496 O O . GLU B 1 73 ? 9.656 5.668 28.234 1 62.84 73 GLU B O 1
ATOM 1501 N N . VAL B 1 74 ? 8.859 4.363 26.516 1 60.28 74 VAL B N 1
ATOM 1502 C CA . VAL B 1 74 ? 8.57 3.258 27.422 1 60.28 74 VAL B CA 1
ATOM 1503 C C . VAL B 1 74 ? 9.875 2.717 28 1 60.28 74 VAL B C 1
ATOM 1505 O O . VAL B 1 74 ? 9.969 2.451 29.203 1 60.28 74 VAL B O 1
ATOM 1508 N N . ALA B 1 75 ? 10.852 2.504 27.047 1 57.06 75 ALA B N 1
ATOM 1509 C CA . ALA B 1 75 ? 12.18 2.09 27.5 1 57.06 75 ALA B CA 1
ATOM 1510 C C . ALA B 1 75 ? 12.781 3.125 28.438 1 57.06 75 ALA B C 1
ATOM 1512 O O . ALA B 1 75 ? 13.352 2.773 29.484 1 57.06 75 ALA B O 1
ATOM 1513 N N . ALA B 1 76 ? 12.57 4.363 28.016 1 56.75 76 ALA B N 1
ATOM 1514 C CA . ALA B 1 76 ? 13.078 5.445 28.844 1 56.75 76 ALA B CA 1
ATOM 1515 C C . ALA B 1 76 ? 12.375 5.465 30.203 1 56.75 76 ALA B C 1
ATOM 1517 O O . ALA B 1 76 ? 13.016 5.645 31.234 1 56.75 76 ALA B O 1
ATOM 1518 N N . SER B 1 77 ? 11.094 5.211 30.125 1 59.47 77 SER B N 1
ATOM 1519 C CA . SER B 1 77 ? 10.328 5.148 31.359 1 59.47 77 SER B CA 1
ATOM 1520 C C . SER B 1 77 ? 10.734 3.938 32.188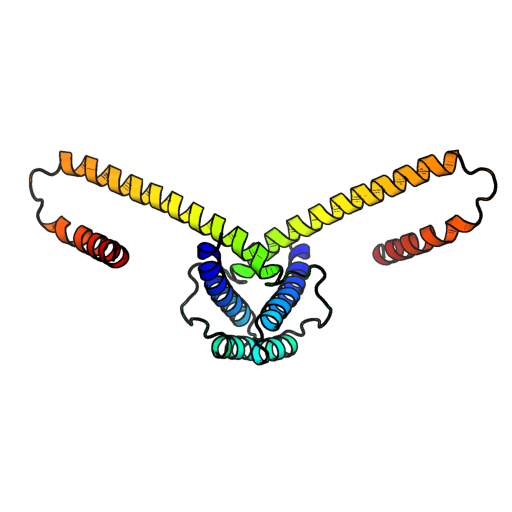 1 59.47 77 SER B C 1
ATOM 1522 O O . SER B 1 77 ? 10.789 4.016 33.438 1 59.47 77 SER B O 1
ATOM 1524 N N . TYR B 1 78 ? 10.883 2.881 31.5 1 53.81 78 TYR B N 1
ATOM 1525 C CA . TYR B 1 78 ? 11.352 1.659 32.156 1 53.81 78 TYR B CA 1
ATOM 1526 C C . TYR B 1 78 ? 12.727 1.865 32.781 1 53.81 78 TYR B C 1
ATOM 1528 O O . TYR B 1 78 ? 12.969 1.431 33.906 1 53.81 78 TYR B O 1
ATOM 1536 N N . ILE B 1 79 ? 13.602 2.508 32.062 1 53 79 ILE B N 1
ATOM 1537 C CA . ILE B 1 79 ? 14.922 2.83 32.594 1 53 79 ILE B CA 1
ATOM 1538 C C . ILE B 1 79 ? 14.797 3.777 33.781 1 53 79 ILE B C 1
ATOM 1540 O O . ILE B 1 79 ? 15.445 3.578 34.812 1 53 79 ILE B O 1
ATOM 1544 N N . GLU B 1 80 ? 13.961 4.754 33.688 1 55.84 80 GLU B N 1
ATOM 1545 C CA . GLU B 1 80 ? 13.703 5.672 34.781 1 55.84 80 GLU B CA 1
ATOM 1546 C C . GLU B 1 80 ? 13.133 4.938 36 1 55.84 80 GLU B C 1
ATOM 1548 O O . GLU B 1 80 ? 13.508 5.223 37.156 1 55.84 80 GLU B O 1
ATOM 1553 N N . ALA B 1 81 ? 12.281 3.994 35.844 1 53.41 81 ALA B N 1
ATOM 1554 C CA . ALA B 1 81 ? 11.703 3.182 36.938 1 53.41 81 ALA B CA 1
ATOM 1555 C C . ALA B 1 81 ? 12.758 2.291 37.562 1 53.41 81 ALA B C 1
ATOM 1557 O O . ALA B 1 81 ? 12.75 2.094 38.781 1 53.41 81 ALA B O 1
ATOM 1558 N N . LEU B 1 82 ? 13.727 1.842 36.812 1 52.09 82 LEU B N 1
ATOM 1559 C CA . LEU B 1 82 ? 14.836 1.022 37.312 1 52.09 82 LEU B CA 1
ATOM 1560 C C . LEU B 1 82 ? 15.805 1.851 38.125 1 52.09 82 LEU B C 1
ATOM 1562 O O . LEU B 1 82 ? 16.312 1.372 39.156 1 52.09 82 LEU B O 1
ATOM 1566 N N . ILE B 1 83 ? 16 2.998 37.781 1 51.03 83 ILE B N 1
ATOM 1567 C CA . ILE B 1 83 ? 16.891 3.896 38.5 1 51.03 83 ILE B CA 1
ATOM 1568 C C . ILE B 1 83 ? 16.266 4.289 39.844 1 51.03 83 ILE B C 1
ATOM 1570 O O . ILE B 1 83 ? 16.938 4.285 40.875 1 51.03 83 ILE B O 1
ATOM 1574 N N . VAL B 1 84 ? 14.992 4.496 39.875 1 52.03 84 VAL B N 1
ATOM 1575 C CA . VAL B 1 84 ? 14.289 4.91 41.094 1 52.03 84 VAL B CA 1
ATOM 1576 C C . VAL B 1 84 ? 14.148 3.725 42.031 1 52.03 84 VAL B C 1
ATOM 1578 O O . VAL B 1 84 ? 14.273 3.877 43.25 1 52.03 84 VAL B O 1
ATOM 1581 N N . HIS B 1 85 ? 13.914 2.557 41.5 1 50.41 85 HIS B N 1
ATOM 1582 C CA . HIS B 1 85 ? 13.773 1.35 42.312 1 50.41 85 HIS B CA 1
ATOM 1583 C C . HIS B 1 85 ? 15.102 0.924 42.906 1 50.41 85 HIS B C 1
ATOM 1585 O O . HIS B 1 85 ? 15.148 0.396 44.031 1 50.41 85 HIS B O 1
ATOM 1591 N N . ASP B 1 86 ? 16.203 1 42.219 1 48.16 86 ASP B N 1
ATOM 1592 C CA . ASP B 1 86 ? 17.516 0.686 42.781 1 48.16 86 ASP B CA 1
ATOM 1593 C C . ASP B 1 86 ? 17.844 1.549 44 1 48.16 86 ASP B C 1
ATOM 1595 O O . ASP B 1 86 ? 18.453 1.078 44.938 1 48.16 86 ASP B O 1
ATOM 1599 N N . GLU B 1 87 ? 17.234 2.674 44.125 1 47.75 87 GLU B N 1
ATOM 1600 C CA . GLU B 1 87 ? 17.484 3.428 45.375 1 47.75 87 GLU B CA 1
ATOM 1601 C C . GLU B 1 87 ? 16.766 2.805 46.562 1 47.75 87 GLU B C 1
ATOM 1603 O O . GLU B 1 87 ? 17.219 2.904 47.688 1 47.75 87 GLU B O 1
ATOM 1608 N N . GLY B 1 88 ? 15.539 2.234 46.438 1 39.62 88 GLY B N 1
ATOM 1609 C CA . GLY B 1 88 ? 14.852 1.67 47.594 1 39.62 88 GLY B CA 1
ATOM 1610 C C . GLY B 1 88 ? 15.297 0.257 47.906 1 39.62 88 GLY B C 1
ATOM 1611 O O . GLY B 1 88 ? 14.891 -0.303 48.938 1 39.62 88 GLY B O 1
ATOM 1612 N N . ALA B 1 89 ? 15.516 -0.711 46.938 1 40.34 89 ALA B N 1
ATOM 1613 C CA . ALA B 1 89 ? 15.688 -2.131 47.25 1 40.34 89 ALA B CA 1
ATOM 1614 C C . ALA B 1 89 ? 17.078 -2.416 47.812 1 40.34 89 ALA B C 1
ATOM 1616 O O . ALA B 1 89 ? 18.062 -2.455 47.062 1 40.34 89 ALA B O 1
ATOM 1617 N N . SER B 1 90 ? 17.594 -1.913 48.875 1 36.56 90 SER B N 1
ATOM 1618 C CA . SER B 1 90 ? 18.703 -2.516 49.594 1 36.56 90 SER B CA 1
ATOM 1619 C C . SER B 1 90 ? 18.453 -3.996 49.875 1 36.56 90 SER B C 1
ATOM 1621 O O . SER B 1 90 ? 19.391 -4.793 49.906 1 36.56 90 SER B O 1
ATOM 1623 N N . ALA B 1 91 ? 17.281 -4.465 50.531 1 35.91 91 ALA B N 1
ATOM 1624 C CA . ALA B 1 91 ? 17.359 -5.801 51.125 1 35.91 91 ALA B CA 1
ATOM 1625 C C . ALA B 1 91 ? 17.469 -6.875 50.031 1 35.91 91 ALA B C 1
ATOM 1627 O O . ALA B 1 91 ? 18.328 -7.742 50.125 1 35.91 91 ALA B O 1
ATOM 1628 N N . GLY B 1 92 ? 16.375 -7.797 49.562 1 34.19 92 GLY B N 1
ATOM 1629 C CA . GLY B 1 92 ? 16.266 -9.117 48.969 1 34.19 92 GLY B CA 1
ATOM 1630 C C . GLY B 1 92 ? 16.578 -9.109 47.469 1 34.19 92 GLY B C 1
ATOM 1631 O O . GLY B 1 92 ? 15.711 -8.859 46.656 1 34.19 92 GLY B O 1
ATOM 1632 N N . LYS B 1 93 ? 17.641 -8.68 46.875 1 37.81 93 LYS B N 1
ATOM 1633 C CA . LYS B 1 93 ? 18.047 -8.211 45.562 1 37.81 93 LYS B CA 1
ATOM 1634 C C . LYS B 1 93 ? 18.281 -9.383 44.594 1 37.81 93 LYS B C 1
ATOM 1636 O O . LYS B 1 93 ? 18.875 -9.227 43.531 1 37.81 93 LYS B O 1
ATOM 1641 N N . GLU B 1 94 ? 18.078 -10.68 44.969 1 34.69 94 GLU B N 1
ATOM 1642 C CA . GLU B 1 94 ? 18.656 -11.773 44.219 1 34.69 94 GLU B CA 1
ATOM 1643 C C . GLU B 1 94 ? 18.141 -11.781 42.781 1 34.69 94 GLU B C 1
ATOM 1645 O O . GLU B 1 94 ? 18.906 -12.055 41.844 1 34.69 94 GLU B O 1
ATOM 1650 N N . SER B 1 95 ? 16.859 -11.727 42.562 1 34.72 95 SER B N 1
ATOM 1651 C CA . SER B 1 95 ? 16.266 -12.367 41.375 1 34.72 95 SER B CA 1
ATOM 1652 C C . SER B 1 95 ? 16.484 -11.523 40.125 1 34.72 95 SER B C 1
ATOM 1654 O O . SER B 1 95 ? 16.031 -11.898 39.031 1 34.72 95 SER B O 1
ATOM 1656 N N . SER B 1 96 ? 16.828 -10.258 40.156 1 37.91 96 SER B N 1
ATOM 1657 C CA . SER B 1 96 ? 16.609 -9.352 39.031 1 37.91 96 SER B CA 1
ATOM 1658 C C . SER B 1 96 ? 17.656 -9.539 37.938 1 37.91 96 SER B C 1
ATOM 1660 O O . SER B 1 96 ? 17.703 -8.773 37 1 37.91 96 SER B O 1
ATOM 1662 N N . GLU B 1 97 ? 18.688 -10.266 38.281 1 39.09 97 GLU B N 1
ATOM 1663 C CA . GLU B 1 97 ? 19.766 -10.359 37.281 1 39.09 97 GLU B CA 1
ATOM 1664 C C . GLU B 1 97 ? 19.281 -11.008 36 1 39.09 97 GLU B C 1
ATOM 1666 O O . GLU B 1 97 ? 19.922 -10.883 34.969 1 39.09 97 GLU B O 1
ATOM 1671 N N . PHE B 1 98 ? 18.266 -11.891 36.094 1 36.44 98 PHE B N 1
ATOM 1672 C CA . PHE B 1 98 ? 17.984 -12.703 34.906 1 36.44 98 PHE B CA 1
ATOM 1673 C C . PHE B 1 98 ? 17.469 -11.844 33.781 1 36.44 98 PHE B C 1
ATOM 1675 O O . PHE B 1 98 ? 17.875 -12.023 32.625 1 36.44 98 PHE B O 1
ATOM 1682 N N . HIS B 1 99 ? 16.547 -10.836 34.062 1 41.28 99 HIS B N 1
ATOM 1683 C CA . HIS B 1 99 ? 15.914 -10.18 32.938 1 41.28 99 HIS B CA 1
ATOM 1684 C C . HIS B 1 99 ? 16.891 -9.234 32.219 1 41.28 99 HIS B C 1
ATOM 1686 O O . HIS B 1 99 ? 16.797 -9.031 31.016 1 41.28 99 HIS B O 1
ATOM 1692 N N . ALA B 1 100 ? 17.875 -8.656 32.906 1 40.03 100 ALA B N 1
ATOM 1693 C CA . ALA B 1 100 ? 18.797 -7.711 32.281 1 40.03 100 ALA B CA 1
ATOM 1694 C C . ALA B 1 100 ? 19.734 -8.422 31.328 1 40.03 100 ALA B C 1
ATOM 1696 O O . ALA B 1 100 ? 20.094 -7.871 30.281 1 40.03 100 ALA B O 1
ATOM 1697 N N . ARG B 1 101 ? 20.203 -9.719 31.625 1 37.31 101 ARG B N 1
ATOM 1698 C CA . ARG B 1 101 ? 21.125 -10.43 30.75 1 37.31 101 ARG B CA 1
ATOM 1699 C C . ARG B 1 101 ? 20.5 -10.695 29.375 1 37.31 101 ARG B C 1
ATOM 1701 O O . ARG B 1 101 ? 21.172 -10.578 28.359 1 37.31 101 ARG B O 1
ATOM 1708 N N . GLN B 1 102 ? 19.203 -11.047 29.312 1 38.41 102 GLN B N 1
ATOM 1709 C CA . GLN B 1 102 ? 18.609 -11.328 28.016 1 38.41 102 GLN B CA 1
ATOM 1710 C C . GLN B 1 102 ? 18.594 -10.086 27.125 1 38.41 102 GLN B C 1
ATOM 1712 O O . GLN B 1 102 ? 18.859 -10.156 25.938 1 38.41 102 GLN B O 1
ATOM 1717 N N . TYR B 1 103 ? 18.297 -8.898 27.703 1 42.53 103 TYR B N 1
ATOM 1718 C CA . TYR B 1 103 ? 18.281 -7.711 26.859 1 42.53 103 TYR B CA 1
ATOM 1719 C C . TYR B 1 103 ? 19.703 -7.297 26.484 1 42.53 103 TYR B C 1
ATOM 1721 O O . TYR B 1 103 ? 19.953 -6.879 25.344 1 42.53 103 TYR B O 1
ATOM 1729 N N . ARG B 1 104 ? 20.703 -7.367 27.406 1 43.59 104 ARG B N 1
ATOM 1730 C CA . ARG B 1 104 ? 22.078 -7.055 27.062 1 43.59 104 ARG B CA 1
ATOM 1731 C C . ARG B 1 104 ? 22.609 -8.031 26.016 1 43.59 104 ARG B C 1
ATOM 1733 O O . ARG B 1 104 ? 23.359 -7.637 25.109 1 43.59 104 ARG B O 1
ATOM 1740 N N . ASP B 1 105 ? 22.391 -9.336 26.125 1 48.47 105 ASP B N 1
ATOM 1741 C CA . ASP B 1 105 ? 22.891 -10.258 25.109 1 48.47 105 ASP B CA 1
ATOM 1742 C C . ASP B 1 105 ? 22.281 -9.953 23.734 1 48.47 105 ASP B C 1
ATOM 1744 O O . ASP B 1 105 ? 22.953 -10.078 22.719 1 48.47 105 ASP B O 1
ATOM 1748 N N . ARG B 1 106 ? 21.031 -9.414 23.641 1 45.16 106 ARG B N 1
ATOM 1749 C CA . ARG B 1 106 ? 20.484 -9.047 22.328 1 45.16 106 ARG B CA 1
ATOM 1750 C C . ARG B 1 106 ? 21.156 -7.781 21.797 1 45.16 106 ARG B C 1
ATOM 1752 O O . ARG B 1 106 ? 21.375 -7.66 20.594 1 45.16 106 ARG B O 1
ATOM 1759 N N . LEU B 1 107 ? 21.438 -6.742 22.578 1 42.88 107 LEU B N 1
ATOM 1760 C CA . LEU B 1 107 ? 22.125 -5.559 22.062 1 42.88 107 LEU B CA 1
ATOM 1761 C C . LEU B 1 107 ? 23.578 -5.883 21.719 1 42.88 107 LEU B C 1
ATOM 1763 O O . LEU B 1 107 ? 24.141 -5.309 20.781 1 42.88 107 LEU B O 1
ATOM 1767 N N . ALA B 1 108 ? 24.297 -6.621 22.453 1 43.69 108 ALA B N 1
ATOM 1768 C CA . ALA B 1 108 ? 25.688 -6.895 22.109 1 43.69 108 ALA B CA 1
ATOM 1769 C C . ALA B 1 108 ? 25.781 -7.641 20.781 1 43.69 108 ALA B C 1
ATOM 1771 O O . ALA B 1 108 ? 26.812 -7.598 20.109 1 43.69 108 ALA B O 1
ATOM 1772 N N . VAL B 1 109 ? 24.797 -8.477 20.469 1 42.12 109 VAL B N 1
ATOM 1773 C CA . VAL B 1 109 ? 24.984 -9.18 19.203 1 42.12 109 VAL B CA 1
ATOM 1774 C C . VAL B 1 109 ? 24.875 -8.188 18.047 1 42.12 109 VAL B C 1
ATOM 1776 O O . VAL B 1 109 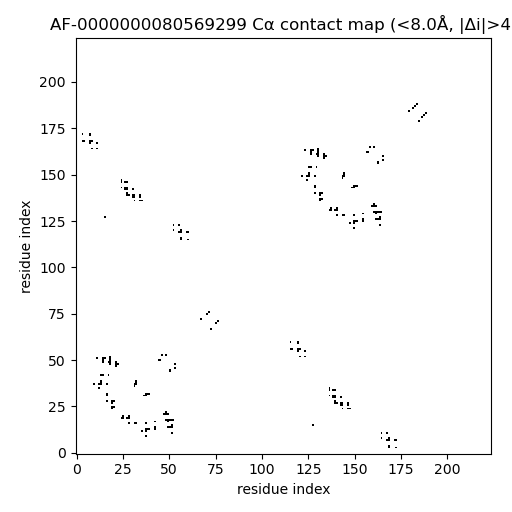? 25.469 -8.406 16.984 1 42.12 109 VAL B O 1
ATOM 1779 N N . SER B 1 110 ? 24.156 -7.102 18.25 1 41.34 110 SER B N 1
ATOM 1780 C CA . SER B 1 110 ? 24.094 -6.293 17.047 1 41.34 110 SER B CA 1
ATOM 1781 C C . SER B 1 110 ? 25.281 -5.344 16.938 1 41.34 110 SER B C 1
ATOM 1783 O O . SER B 1 110 ? 25.516 -4.75 15.891 1 41.34 110 SER B O 1
ATOM 1785 N N . ARG B 1 111 ? 25.969 -5.125 18.062 1 37.94 111 ARG B N 1
ATOM 1786 C CA . ARG B 1 111 ? 27.078 -4.184 17.922 1 37.94 111 ARG B CA 1
ATOM 1787 C C . ARG B 1 111 ? 28.297 -4.867 17.328 1 37.94 111 ARG B C 1
ATOM 1789 O O . ARG B 1 111 ? 29.328 -4.223 17.094 1 37.94 111 ARG B O 1
ATOM 1796 N N . ARG B 1 112 ? 28.328 -6.223 17.094 1 31.02 112 ARG B N 1
ATOM 1797 C CA . ARG B 1 112 ? 29.484 -6.566 16.266 1 31.02 112 ARG B CA 1
ATOM 1798 C C . ARG B 1 112 ? 29.188 -6.355 14.789 1 31.02 112 ARG B C 1
ATOM 1800 O O . ARG B 1 112 ? 28.047 -6.547 14.344 1 31.02 112 ARG B O 1
#

Radius of gyration: 26.68 Å; Cα contacts (8 Å, |Δi|>4): 138; chains: 2; bounding box: 59×60×85 Å